Protein AF-A0A2V7VBD1-F1 (afdb_monomer_lite)

Foldseek 3Di:
DPPVVVVVVVVVVVVVVVVVVVVVVVVVCVVPVVVVVVVVVLVVQLVVQVVCVVVPPLVRAGDQDPDDPSNVVRVVSNVVSPVVVVVVVVVVVVVVVVVQLQVLLVLQVVLADPAWDDAPVDTHDDDDDAPDSDFQWGKDKDDLDNPDIDIDIDGFDDGGDVSSVLSVVLSVLCNVCVNVDPDVVVVVVVVVVVCVVPPD

Sequence (200 aa):
RPVGAGLQEIRRTAVRNLGFGLGMTGFALLGILPLSRRMTRHLASLTEGAERLAQGDLDVRVPVPHGAEFGRLAETFNRVARDLRVNQERLLKQERLHKELEISRRIQEELLPRQPLRFPFAEVGGVSIPAREVGGDFFNYFALREDEAAVLVGDVSGKGVPAALLMANLQATLRARLPLQEDLARLADQLDHDLASSAP

Structure (mmCIF, N/CA/C/O backbone):
data_AF-A0A2V7VBD1-F1
#
_entry.id   AF-A0A2V7VBD1-F1
#
loop_
_atom_site.group_PDB
_atom_site.id
_atom_site.type_symbol
_atom_site.label_atom_id
_atom_site.label_alt_id
_atom_site.label_comp_id
_atom_site.label_asym_id
_atom_site.label_entity_id
_atom_site.label_seq_id
_atom_site.pdbx_PDB_ins_code
_atom_site.Cartn_x
_atom_site.Cartn_y
_atom_site.Cartn_z
_atom_site.occupancy
_atom_site.B_iso_or_equiv
_atom_site.auth_seq_id
_atom_site.auth_comp_id
_atom_site.auth_asym_id
_atom_site.auth_atom_id
_atom_site.pdbx_PDB_model_num
ATOM 1 N N . ARG A 1 1 ? 54.917 5.078 -87.521 1.00 58.12 1 ARG A N 1
ATOM 2 C CA . ARG A 1 1 ? 54.617 5.801 -86.258 1.00 58.12 1 ARG A CA 1
ATOM 3 C C . ARG A 1 1 ? 53.096 5.844 -86.046 1.00 58.12 1 ARG A C 1
ATOM 5 O O . ARG A 1 1 ? 52.469 6.652 -86.712 1.00 58.12 1 ARG A O 1
ATOM 12 N N . PRO A 1 2 ? 52.509 4.989 -85.179 1.00 57.97 2 PRO A N 1
ATOM 13 C CA . PRO A 1 2 ? 51.186 5.279 -84.604 1.00 57.97 2 PRO A CA 1
ATOM 14 C C . PRO A 1 2 ? 51.059 4.966 -83.091 1.00 57.97 2 PRO A C 1
ATOM 16 O O . PRO A 1 2 ? 49.956 4.882 -82.571 1.00 57.97 2 PRO A O 1
ATOM 19 N N . VAL A 1 3 ? 52.164 4.796 -82.352 1.00 60.09 3 VAL A N 1
ATOM 20 C CA . VAL A 1 3 ? 52.118 4.370 -80.930 1.00 60.09 3 VAL A CA 1
ATOM 21 C C . VAL A 1 3 ? 51.630 5.486 -79.980 1.00 60.09 3 VAL A C 1
ATOM 23 O O . VAL A 1 3 ? 51.108 5.210 -78.904 1.00 60.09 3 VAL A O 1
ATOM 26 N N . GLY A 1 4 ? 51.732 6.758 -80.383 1.00 61.47 4 GLY A N 1
ATOM 27 C CA . GLY A 1 4 ? 51.341 7.903 -79.545 1.00 61.47 4 GLY A CA 1
ATOM 28 C C . GLY A 1 4 ? 49.830 8.064 -79.325 1.00 61.47 4 GLY A C 1
ATOM 29 O O . GLY A 1 4 ? 49.428 8.528 -78.261 1.00 61.47 4 GLY A O 1
ATOM 30 N N . ALA A 1 5 ? 48.995 7.649 -80.287 1.00 61.19 5 ALA A N 1
ATOM 31 C CA . ALA A 1 5 ? 47.537 7.779 -80.192 1.00 61.19 5 ALA A CA 1
ATOM 32 C C . ALA A 1 5 ? 46.929 6.779 -79.188 1.00 61.19 5 ALA A C 1
ATOM 34 O O . ALA A 1 5 ? 46.111 7.162 -78.353 1.00 61.19 5 ALA A O 1
ATOM 35 N N . GLY A 1 6 ? 47.412 5.528 -79.179 1.00 68.69 6 GLY A N 1
ATOM 36 C CA . GLY A 1 6 ? 46.941 4.497 -78.243 1.00 68.69 6 GLY A CA 1
ATOM 37 C C . GLY A 1 6 ? 47.304 4.780 -76.779 1.00 68.69 6 GLY A C 1
ATOM 38 O O . GLY A 1 6 ? 46.506 4.535 -75.877 1.00 68.69 6 GLY A O 1
ATOM 39 N N . LEU A 1 7 ? 48.475 5.376 -76.518 1.00 70.81 7 LEU A N 1
ATOM 40 C CA . LEU A 1 7 ? 48.879 5.768 -75.159 1.00 70.81 7 LEU A CA 1
ATOM 41 C C . LEU A 1 7 ? 47.995 6.889 -74.581 1.00 70.81 7 LEU A C 1
ATOM 43 O O . LEU A 1 7 ? 47.735 6.913 -73.375 1.00 70.81 7 LEU A O 1
ATOM 47 N N . GLN A 1 8 ? 47.497 7.798 -75.426 1.00 74.38 8 GLN A N 1
ATOM 48 C CA . GLN A 1 8 ? 46.563 8.844 -75.000 1.00 74.38 8 GLN A CA 1
ATOM 49 C C . GLN A 1 8 ? 45.161 8.287 -74.700 1.00 74.38 8 GLN A C 1
ATOM 51 O O . GLN A 1 8 ? 44.544 8.702 -73.715 1.00 74.38 8 GLN A O 1
ATOM 56 N N . GLU A 1 9 ? 44.678 7.309 -75.474 1.00 74.56 9 GLU A N 1
ATOM 57 C CA . GLU A 1 9 ? 43.396 6.632 -75.219 1.00 74.56 9 GLU A CA 1
ATOM 58 C C . GLU A 1 9 ? 43.402 5.801 -73.928 1.00 74.56 9 GLU A C 1
ATOM 60 O O . GLU A 1 9 ? 42.445 5.863 -73.145 1.00 74.56 9 GLU A O 1
ATOM 65 N N . ILE A 1 10 ? 44.497 5.086 -73.649 1.00 80.06 10 ILE A N 1
ATOM 66 C CA . ILE A 1 10 ? 44.661 4.316 -72.407 1.00 80.06 10 ILE A CA 1
ATOM 67 C C . ILE A 1 10 ? 44.654 5.252 -71.194 1.00 80.06 10 ILE A C 1
ATOM 69 O O . ILE A 1 10 ? 43.913 5.017 -70.238 1.00 80.06 10 ILE A O 1
ATOM 73 N N . ARG A 1 11 ? 45.405 6.363 -71.242 1.00 77.12 11 ARG A N 1
ATOM 74 C CA . ARG A 1 11 ? 45.430 7.356 -70.155 1.00 77.12 11 ARG A CA 1
ATOM 75 C C . ARG A 1 11 ? 44.048 7.973 -69.914 1.00 77.12 11 ARG A C 1
ATOM 77 O O . ARG A 1 11 ? 43.649 8.129 -68.762 1.00 77.12 11 ARG A O 1
ATOM 84 N N . ARG A 1 12 ? 43.296 8.299 -70.971 1.00 80.31 12 ARG A N 1
ATOM 85 C CA . ARG A 1 12 ? 41.943 8.876 -70.856 1.00 80.31 12 ARG A CA 1
ATOM 86 C C . ARG A 1 12 ? 40.950 7.891 -70.233 1.00 80.31 12 ARG A C 1
ATOM 88 O O . ARG A 1 12 ? 40.147 8.285 -69.389 1.00 80.31 12 ARG A O 1
ATOM 95 N N . THR A 1 13 ? 41.038 6.615 -70.602 1.00 82.75 13 THR A N 1
ATOM 96 C CA . THR A 1 13 ? 40.186 5.549 -70.054 1.00 82.75 13 THR A CA 1
ATOM 97 C C . THR A 1 13 ? 40.540 5.237 -68.598 1.00 82.75 13 THR A C 1
ATOM 99 O O . THR A 1 13 ? 39.644 5.103 -67.767 1.00 82.75 13 THR A O 1
ATOM 102 N N . ALA A 1 14 ? 41.832 5.216 -68.258 1.00 82.38 14 ALA A N 1
ATOM 103 C CA . ALA A 1 14 ? 42.309 5.006 -66.892 1.00 82.38 14 ALA A CA 1
ATOM 104 C C . ALA A 1 14 ? 41.867 6.130 -65.942 1.00 82.38 14 ALA A C 1
ATOM 106 O O . ALA A 1 14 ? 41.318 5.854 -64.878 1.00 82.38 14 ALA A O 1
ATOM 107 N N . VAL A 1 15 ? 42.031 7.397 -66.344 1.00 88.00 15 VAL A N 1
ATOM 108 C CA . VAL A 1 15 ? 41.587 8.553 -65.545 1.00 88.00 15 VAL A CA 1
ATOM 109 C C . VAL A 1 15 ? 40.071 8.534 -65.344 1.00 88.00 15 VAL A C 1
ATOM 111 O O . VAL A 1 15 ? 39.596 8.784 -64.239 1.00 88.00 15 VAL A O 1
ATOM 114 N N . ARG A 1 16 ? 39.304 8.179 -66.384 1.00 85.25 16 ARG A N 1
ATOM 115 C CA . ARG A 1 16 ? 37.845 8.053 -66.290 1.00 85.25 16 ARG A CA 1
ATOM 116 C C . ARG A 1 16 ? 37.429 6.962 -65.298 1.00 85.25 16 ARG A C 1
ATOM 118 O O . ARG A 1 16 ? 36.589 7.216 -64.442 1.00 85.25 16 ARG A O 1
ATOM 125 N N . ASN A 1 17 ? 38.031 5.777 -65.378 1.00 86.50 17 ASN A N 1
ATOM 126 C CA . ASN A 1 17 ? 37.707 4.658 -64.488 1.00 86.50 17 ASN A CA 1
ATOM 127 C C . ASN A 1 17 ? 38.115 4.939 -63.029 1.00 86.50 17 ASN A C 1
ATOM 129 O O . ASN A 1 17 ? 37.359 4.620 -62.115 1.00 86.50 17 ASN A O 1
ATOM 133 N N . LEU A 1 18 ? 39.261 5.593 -62.804 1.00 91.56 18 LEU A N 1
ATOM 134 C CA . LEU A 1 18 ? 39.682 6.049 -61.473 1.00 91.56 18 LEU A CA 1
ATOM 135 C C . LEU A 1 18 ? 38.722 7.096 -60.894 1.00 91.56 18 LEU A C 1
ATOM 137 O O . LEU A 1 18 ? 38.372 7.018 -59.719 1.00 91.56 18 LEU A O 1
ATOM 141 N N . GLY A 1 19 ? 38.255 8.036 -61.721 1.00 91.25 19 GLY A N 1
ATOM 142 C CA . GLY A 1 19 ? 37.247 9.020 -61.326 1.00 91.25 19 GLY A CA 1
ATOM 143 C C . GLY A 1 19 ? 35.932 8.369 -60.889 1.00 91.25 19 GLY A C 1
ATOM 144 O O . GLY A 1 19 ? 35.390 8.727 -59.846 1.00 91.25 19 GLY A O 1
ATOM 145 N N . PHE A 1 20 ? 35.457 7.361 -61.627 1.00 92.62 20 PHE A N 1
ATOM 146 C CA . PHE A 1 20 ? 34.280 6.581 -61.229 1.00 92.62 20 PHE A CA 1
ATOM 147 C C . PHE A 1 20 ? 34.495 5.816 -59.918 1.00 92.62 20 PHE A C 1
ATOM 14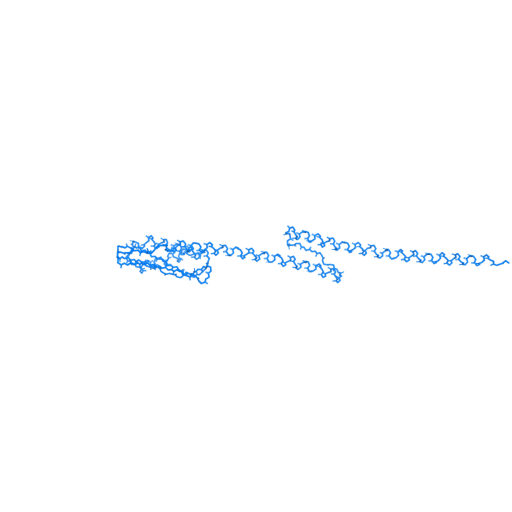9 O O . PHE A 1 20 ? 33.613 5.827 -59.060 1.00 92.62 20 PHE A O 1
ATOM 156 N N . GLY A 1 21 ? 35.665 5.198 -59.732 1.00 90.12 21 GLY A N 1
ATOM 157 C CA . GLY A 1 21 ? 36.001 4.481 -58.499 1.00 90.12 21 GLY A CA 1
ATOM 158 C C . GLY A 1 21 ? 36.013 5.392 -57.268 1.00 90.12 21 GLY A C 1
ATOM 159 O O . GLY A 1 21 ? 35.378 5.074 -56.265 1.00 90.12 21 GLY A O 1
ATOM 160 N N . LEU A 1 22 ? 36.671 6.552 -57.365 1.00 94.19 22 LEU A N 1
ATOM 161 C CA . LEU A 1 22 ? 36.696 7.563 -56.300 1.00 94.19 22 LEU A CA 1
ATOM 162 C C . LEU A 1 22 ? 35.309 8.166 -56.034 1.00 94.19 22 LEU A C 1
ATOM 164 O O . LEU A 1 22 ? 34.953 8.433 -54.888 1.00 94.19 22 LEU A O 1
ATOM 168 N N . GLY A 1 23 ? 34.505 8.349 -57.083 1.00 93.69 23 GLY A N 1
ATOM 169 C CA . GLY A 1 23 ? 33.119 8.791 -56.953 1.00 93.69 23 GLY A CA 1
ATOM 170 C C . GLY A 1 23 ? 32.257 7.785 -56.187 1.00 93.69 23 GLY A C 1
ATOM 171 O O . GLY A 1 23 ? 31.539 8.170 -55.265 1.00 93.69 23 GLY A O 1
ATOM 172 N N . MET A 1 24 ? 32.363 6.491 -56.510 1.00 94.06 24 MET A N 1
ATOM 173 C CA . MET A 1 24 ? 31.631 5.432 -55.806 1.00 94.06 24 MET A CA 1
ATOM 174 C C . MET A 1 24 ? 32.027 5.320 -54.335 1.00 94.06 24 MET A C 1
ATOM 176 O O . MET A 1 24 ? 31.150 5.191 -53.480 1.00 94.06 24 MET A O 1
ATOM 180 N N . THR A 1 25 ? 33.322 5.379 -54.016 1.00 92.12 25 THR A N 1
ATOM 181 C CA . THR A 1 25 ? 33.780 5.308 -52.621 1.00 92.12 25 THR A CA 1
ATOM 182 C C . THR A 1 25 ? 33.353 6.536 -51.824 1.00 92.12 25 THR A C 1
ATOM 184 O O . THR A 1 25 ? 32.876 6.391 -50.698 1.00 92.12 25 THR A O 1
ATOM 187 N N . GLY A 1 26 ? 33.432 7.731 -52.418 1.00 93.44 26 GLY A N 1
ATOM 188 C CA . GLY A 1 26 ? 32.907 8.957 -51.817 1.00 93.44 26 GLY A CA 1
ATOM 189 C C . GLY A 1 26 ? 31.403 8.877 -51.542 1.00 93.44 26 GLY A C 1
ATOM 190 O O . GLY A 1 26 ? 30.958 9.211 -50.445 1.00 93.44 26 GLY A O 1
ATOM 191 N N . PHE A 1 27 ? 30.623 8.362 -52.496 1.00 93.81 27 PHE A N 1
ATOM 192 C CA . PHE A 1 27 ? 29.179 8.169 -52.342 1.00 93.81 27 PHE A CA 1
ATOM 193 C C . PHE A 1 27 ? 28.832 7.145 -51.250 1.00 93.81 27 PHE A C 1
ATOM 195 O O . PHE A 1 27 ? 27.965 7.400 -50.413 1.00 93.81 27 PHE A O 1
ATOM 202 N N . ALA A 1 28 ? 29.542 6.015 -51.198 1.00 91.31 28 ALA A N 1
ATOM 203 C CA . ALA A 1 28 ? 29.357 5.015 -50.150 1.00 91.31 28 ALA A CA 1
ATOM 204 C C . ALA A 1 28 ? 29.663 5.588 -48.754 1.00 91.31 28 ALA A C 1
ATOM 206 O O . ALA A 1 28 ? 28.878 5.403 -47.824 1.00 91.31 28 ALA A O 1
ATOM 207 N N . LEU A 1 29 ? 30.758 6.344 -48.607 1.00 92.94 29 LEU A N 1
ATOM 208 C CA . LEU A 1 29 ? 31.114 7.009 -47.348 1.00 92.94 29 LEU A CA 1
ATOM 209 C C . LEU A 1 29 ? 30.074 8.053 -46.928 1.00 92.94 29 LEU A C 1
ATOM 211 O O . LEU A 1 29 ? 29.718 8.120 -45.748 1.00 92.94 29 LEU A O 1
ATOM 215 N N . LEU A 1 30 ? 29.545 8.820 -47.885 1.00 93.38 30 LEU A N 1
ATOM 216 C CA . LEU A 1 30 ? 28.474 9.788 -47.644 1.00 93.38 30 LEU A CA 1
ATOM 217 C C . LEU A 1 30 ? 27.189 9.132 -47.124 1.00 93.38 30 LEU A C 1
ATOM 219 O O . LEU A 1 30 ? 26.480 9.764 -46.350 1.00 93.38 30 LEU A O 1
ATOM 223 N N . GLY A 1 31 ? 26.903 7.880 -47.492 1.00 89.25 31 GLY A N 1
ATOM 224 C CA . GLY A 1 31 ? 25.774 7.118 -46.947 1.00 89.25 31 GLY A CA 1
ATOM 225 C C . GLY A 1 31 ? 26.066 6.450 -45.597 1.00 89.25 31 GLY A C 1
ATOM 226 O O . GLY A 1 31 ? 25.254 6.525 -44.673 1.00 89.25 31 GLY A O 1
ATOM 227 N N . ILE A 1 32 ? 27.233 5.814 -45.452 1.00 90.69 32 ILE A N 1
ATOM 228 C CA . ILE A 1 32 ? 27.578 4.995 -44.275 1.00 90.69 32 ILE A CA 1
ATOM 229 C C . ILE A 1 32 ? 27.810 5.852 -43.026 1.00 90.69 32 ILE A C 1
ATOM 231 O O . ILE A 1 32 ? 27.327 5.513 -41.944 1.00 90.69 32 ILE A O 1
ATOM 235 N N . LEU A 1 33 ? 28.532 6.969 -43.148 1.00 91.81 33 LEU A N 1
ATOM 236 C CA . LEU A 1 33 ? 28.864 7.829 -42.008 1.00 91.81 33 LEU A CA 1
ATOM 237 C C . LEU A 1 33 ? 27.628 8.394 -41.275 1.00 91.81 33 LEU A C 1
ATOM 239 O O . LEU A 1 33 ? 27.581 8.288 -40.044 1.00 91.81 33 LEU A O 1
ATOM 243 N N . PRO A 1 34 ? 26.613 8.973 -41.951 1.00 89.62 34 PRO A N 1
ATOM 244 C CA . PRO A 1 34 ? 25.412 9.447 -41.268 1.00 89.62 34 PRO A CA 1
ATOM 245 C C . PRO A 1 34 ? 24.555 8.302 -40.723 1.00 89.62 34 PRO A C 1
ATOM 247 O O . PRO A 1 34 ? 23.994 8.449 -39.636 1.00 89.62 34 PRO A O 1
ATOM 250 N N . LEU A 1 35 ? 24.483 7.160 -41.419 1.00 85.94 35 LEU A N 1
ATOM 251 C CA . LEU A 1 35 ? 23.756 5.984 -40.937 1.00 85.94 35 LEU A CA 1
ATOM 252 C C . LEU A 1 35 ? 24.363 5.454 -39.631 1.00 85.94 35 LEU A C 1
ATOM 254 O O . LEU A 1 35 ? 23.641 5.266 -38.653 1.00 85.94 35 LEU A O 1
ATOM 258 N N . SER A 1 36 ? 25.689 5.310 -39.587 1.00 88.69 36 SER A N 1
ATOM 259 C CA . SER A 1 36 ? 26.432 4.891 -38.395 1.00 88.69 36 SER A CA 1
ATOM 260 C C . SER A 1 36 ? 26.181 5.838 -37.219 1.00 88.69 36 SER A C 1
ATOM 262 O O . SER A 1 36 ? 25.723 5.412 -36.159 1.00 88.69 36 SER A O 1
ATOM 264 N N . ARG A 1 37 ? 26.334 7.153 -37.433 1.00 88.75 37 ARG A N 1
ATOM 265 C CA . ARG A 1 37 ? 26.059 8.161 -36.394 1.00 88.75 37 ARG A CA 1
ATOM 266 C C . ARG A 1 37 ? 24.612 8.122 -35.900 1.00 88.75 37 ARG A C 1
ATOM 268 O O . ARG A 1 37 ? 24.370 8.334 -34.713 1.00 88.75 37 ARG A O 1
ATOM 275 N N . ARG A 1 38 ? 23.646 7.863 -36.786 1.00 85.44 38 ARG A N 1
ATOM 276 C CA . ARG A 1 38 ? 22.231 7.731 -36.417 1.00 85.44 38 ARG A CA 1
ATOM 277 C C . ARG A 1 38 ? 21.998 6.504 -35.535 1.00 85.44 38 ARG A C 1
ATOM 279 O O . ARG A 1 38 ? 21.329 6.623 -34.514 1.00 85.44 38 ARG A O 1
ATOM 286 N N . MET A 1 39 ? 22.588 5.362 -35.882 1.00 85.81 39 MET A N 1
ATOM 287 C CA . MET A 1 39 ? 22.492 4.138 -35.080 1.00 85.81 39 MET A CA 1
ATOM 288 C C . MET A 1 39 ? 23.123 4.310 -33.695 1.00 85.81 39 MET A C 1
ATOM 290 O O . MET A 1 39 ? 22.488 3.980 -32.695 1.00 85.81 39 MET A O 1
ATOM 294 N N . THR A 1 40 ? 24.322 4.897 -33.617 1.00 90.62 40 THR A N 1
ATOM 295 C CA . THR A 1 40 ? 24.993 5.155 -32.335 1.00 90.62 40 THR A CA 1
ATOM 296 C C . THR A 1 40 ? 24.157 6.053 -31.428 1.00 90.62 40 THR A C 1
ATOM 298 O O . THR A 1 40 ? 24.071 5.790 -30.234 1.00 90.62 40 THR A O 1
ATOM 301 N N . ARG A 1 41 ? 23.485 7.076 -31.975 1.00 89.12 41 ARG A N 1
ATOM 302 C CA . ARG A 1 41 ? 22.597 7.948 -31.188 1.00 89.12 41 ARG A CA 1
ATOM 303 C C . ARG A 1 41 ? 21.394 7.202 -30.613 1.00 89.12 41 ARG A C 1
ATOM 305 O O . ARG A 1 41 ? 21.069 7.408 -29.450 1.00 89.12 41 ARG A O 1
ATOM 312 N N . HIS A 1 42 ? 20.749 6.337 -31.398 1.00 89.06 42 HIS A N 1
ATOM 313 C CA . HIS A 1 42 ? 19.614 5.546 -30.910 1.00 89.06 42 HIS A CA 1
ATOM 314 C C . HIS A 1 42 ? 20.031 4.575 -29.799 1.00 89.06 42 HIS A C 1
ATOM 316 O O . HIS A 1 42 ? 19.344 4.487 -28.782 1.00 89.06 42 HIS A O 1
ATOM 322 N N . LEU A 1 43 ? 21.184 3.916 -29.947 1.00 90.25 43 LEU A N 1
ATOM 323 C CA . LEU A 1 43 ? 21.747 3.070 -28.893 1.00 90.25 43 LEU A CA 1
ATOM 324 C C . LEU A 1 43 ? 22.104 3.874 -27.643 1.00 90.25 43 LEU A C 1
ATOM 326 O O . LEU A 1 43 ? 21.689 3.490 -26.559 1.00 90.25 43 LEU A O 1
ATOM 330 N N . ALA A 1 44 ? 22.786 5.012 -27.789 1.00 92.44 44 ALA A N 1
ATOM 331 C CA . ALA A 1 44 ? 23.143 5.866 -26.659 1.00 92.44 44 ALA A CA 1
ATOM 332 C C . ALA A 1 44 ? 21.906 6.304 -25.858 1.00 92.44 44 ALA 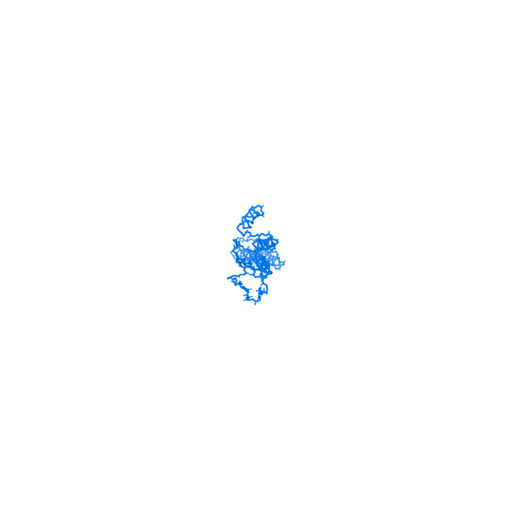A C 1
ATOM 334 O O . ALA A 1 44 ? 21.908 6.192 -24.638 1.00 92.44 44 ALA A O 1
ATOM 335 N N . SER A 1 45 ? 20.820 6.700 -26.534 1.00 93.00 45 SER A N 1
ATOM 336 C CA . SER A 1 45 ? 19.572 7.074 -25.852 1.00 93.00 45 SER A CA 1
ATOM 337 C C . SER A 1 45 ? 18.904 5.911 -25.109 1.00 93.00 45 SER A C 1
ATOM 339 O O . SER A 1 45 ? 18.273 6.125 -24.078 1.00 93.00 45 SER A O 1
ATOM 341 N N . LEU A 1 46 ? 19.042 4.678 -25.612 1.00 93.62 46 LEU A N 1
ATOM 342 C CA . LEU A 1 46 ? 18.532 3.482 -24.938 1.00 93.62 46 LEU A CA 1
ATOM 343 C C . LEU A 1 46 ? 19.385 3.108 -23.730 1.00 93.62 46 LEU A C 1
ATOM 345 O O . LEU A 1 46 ? 18.828 2.785 -22.686 1.00 93.62 46 LEU A O 1
ATOM 349 N N . THR A 1 47 ? 20.710 3.171 -23.864 1.00 95.19 47 THR A N 1
ATOM 350 C CA . THR A 1 47 ? 21.641 2.929 -22.760 1.00 95.19 47 THR A CA 1
ATOM 351 C C . THR A 1 47 ? 21.415 3.934 -21.638 1.00 95.19 47 THR A C 1
ATOM 353 O O . THR A 1 47 ? 21.208 3.527 -20.502 1.00 95.19 47 THR A O 1
ATOM 356 N N . GLU A 1 48 ? 21.341 5.226 -21.960 1.00 96.00 48 GLU A N 1
ATOM 357 C CA . GLU A 1 48 ? 21.058 6.282 -20.983 1.00 96.00 48 GLU A CA 1
ATOM 358 C C . GLU A 1 48 ? 19.687 6.081 -20.319 1.00 96.00 48 GLU A C 1
ATOM 360 O O . GLU A 1 48 ? 19.551 6.189 -19.101 1.00 96.00 48 GLU A O 1
ATOM 365 N N . GLY A 1 49 ? 18.663 5.729 -21.106 1.00 96.12 49 GLY A N 1
ATOM 366 C CA . GLY A 1 49 ? 17.343 5.398 -20.575 1.00 96.12 49 GLY A CA 1
ATOM 367 C C . GLY A 1 49 ? 17.386 4.226 -19.592 1.00 96.12 49 GLY A C 1
ATOM 368 O O . GLY A 1 49 ? 16.794 4.302 -18.517 1.00 96.12 49 GLY A O 1
ATOM 369 N N . ALA A 1 50 ? 18.107 3.158 -19.934 1.00 96.00 50 ALA A N 1
ATOM 370 C CA . ALA A 1 50 ? 18.255 1.978 -19.090 1.00 96.00 50 ALA A CA 1
ATOM 371 C C . ALA A 1 50 ? 19.051 2.259 -17.809 1.00 96.00 50 ALA A C 1
ATOM 373 O O . ALA A 1 50 ? 18.662 1.783 -16.745 1.00 96.00 50 ALA A O 1
ATOM 374 N N . GLU A 1 51 ? 20.115 3.058 -17.885 1.00 97.31 51 GLU A N 1
ATOM 375 C CA . GLU A 1 51 ? 20.889 3.490 -16.716 1.00 97.31 51 GLU A CA 1
ATOM 376 C C . GLU A 1 51 ? 20.030 4.313 -15.752 1.00 97.31 51 GLU A C 1
ATOM 378 O O . GLU A 1 51 ? 20.020 4.046 -14.551 1.00 97.31 51 GLU A O 1
ATOM 383 N N . ARG A 1 52 ? 19.240 5.258 -16.271 1.00 97.06 52 ARG A N 1
ATOM 384 C CA . ARG A 1 52 ? 18.297 6.045 -15.462 1.00 97.06 52 ARG A CA 1
ATOM 385 C C . ARG A 1 52 ? 17.216 5.177 -14.825 1.00 97.06 52 ARG A C 1
ATOM 387 O O . ARG A 1 52 ? 16.933 5.329 -13.638 1.00 97.06 52 ARG A O 1
ATOM 394 N N . LEU A 1 53 ? 16.663 4.225 -15.580 1.00 96.88 53 LEU A N 1
ATOM 395 C CA . LEU A 1 53 ? 15.695 3.261 -15.055 1.00 96.88 53 LEU A CA 1
ATOM 396 C C . LEU A 1 53 ? 16.301 2.429 -13.914 1.00 96.88 53 LEU A C 1
ATOM 398 O O . LEU A 1 53 ? 15.660 2.242 -12.883 1.00 96.88 53 LEU A O 1
ATOM 402 N N . ALA A 1 54 ? 17.548 1.973 -14.069 1.00 95.00 54 ALA A N 1
ATOM 403 C CA . ALA A 1 54 ? 18.273 1.223 -13.043 1.00 95.00 54 ALA A CA 1
ATOM 404 C C . ALA A 1 54 ? 18.578 2.059 -11.786 1.00 95.00 54 ALA A C 1
ATOM 406 O O . ALA A 1 54 ? 18.664 1.508 -10.691 1.00 95.00 54 ALA A O 1
ATOM 407 N N . GLN A 1 55 ? 18.695 3.382 -11.924 1.00 96.56 55 GLN A N 1
ATOM 408 C CA . GLN A 1 55 ? 18.834 4.323 -10.806 1.00 96.56 55 GLN A CA 1
ATOM 409 C C . GLN A 1 55 ? 17.494 4.667 -10.127 1.00 96.56 55 GLN A C 1
ATOM 411 O O . GLN A 1 55 ? 17.481 5.416 -9.152 1.00 96.56 55 GLN A O 1
ATOM 416 N N . GLY A 1 56 ? 16.376 4.108 -10.602 1.00 94.31 56 GLY A N 1
ATOM 417 C CA . GLY A 1 56 ? 15.049 4.265 -10.000 1.00 94.31 56 GLY A CA 1
ATOM 418 C C . GLY A 1 56 ? 14.148 5.305 -10.670 1.00 94.31 56 GLY A C 1
ATOM 419 O O . GLY A 1 56 ? 13.027 5.508 -10.208 1.00 94.31 56 GLY A O 1
ATOM 420 N N . ASP A 1 57 ? 14.578 5.939 -11.763 1.00 96.75 57 ASP A N 1
ATOM 421 C CA . ASP A 1 57 ? 13.718 6.823 -12.559 1.00 96.75 57 ASP A CA 1
ATOM 422 C C . ASP A 1 57 ? 12.779 5.988 -13.444 1.00 96.75 57 ASP A C 1
ATOM 424 O O . ASP A 1 57 ? 13.097 5.649 -14.584 1.00 96.75 57 ASP A O 1
ATOM 428 N N . LEU A 1 58 ? 11.607 5.625 -12.916 1.00 95.00 58 LEU A N 1
ATOM 429 C CA . LEU A 1 58 ? 10.618 4.817 -13.644 1.00 95.00 58 LEU A CA 1
ATOM 430 C C . LEU A 1 58 ? 9.784 5.629 -14.654 1.00 95.00 58 LEU A C 1
ATOM 432 O O . LEU A 1 58 ? 9.040 5.064 -15.470 1.00 95.00 58 LEU A O 1
ATOM 436 N N . ASP A 1 59 ? 9.911 6.955 -14.641 1.00 96.00 59 ASP A N 1
ATOM 437 C CA . ASP A 1 59 ? 9.249 7.849 -15.591 1.00 96.00 59 ASP A CA 1
ATOM 438 C C . ASP A 1 59 ? 10.095 8.128 -16.832 1.00 96.00 59 ASP A C 1
ATOM 440 O O . ASP A 1 59 ? 9.582 8.683 -17.808 1.00 96.00 59 ASP A O 1
ATOM 444 N N . VAL A 1 60 ? 11.342 7.650 -16.859 1.00 96.56 60 VAL A N 1
ATOM 445 C CA . VAL A 1 60 ? 12.214 7.742 -18.028 1.00 96.56 60 VAL A CA 1
ATOM 446 C C . VAL A 1 60 ? 11.550 7.160 -19.275 1.00 96.56 60 VAL A C 1
ATOM 448 O O . VAL A 1 60 ? 10.998 6.055 -19.278 1.00 96.56 60 VAL A O 1
ATOM 451 N N . ARG A 1 61 ? 11.611 7.911 -20.374 1.00 95.56 61 ARG A N 1
ATOM 452 C CA . ARG A 1 61 ? 11.163 7.462 -21.692 1.00 95.56 61 ARG A CA 1
ATOM 453 C C . ARG A 1 61 ? 12.225 7.771 -22.723 1.00 95.56 61 ARG A C 1
ATOM 455 O O . ARG A 1 61 ? 12.826 8.842 -22.710 1.00 95.56 61 ARG A O 1
ATOM 462 N N . VAL A 1 62 ? 12.406 6.838 -23.644 1.00 95.50 62 VAL A N 1
ATOM 463 C CA . VAL A 1 62 ? 13.317 6.994 -24.777 1.00 95.50 62 VAL A CA 1
ATOM 464 C C . VAL A 1 62 ? 12.521 7.361 -26.031 1.00 95.50 62 VAL A C 1
ATOM 466 O O . VAL A 1 62 ? 11.396 6.874 -26.211 1.00 95.50 62 VAL A O 1
ATOM 469 N N . PRO A 1 63 ? 13.063 8.230 -26.901 1.00 92.12 63 PRO A N 1
ATOM 470 C CA . PRO A 1 63 ? 12.398 8.618 -28.138 1.00 92.12 63 PRO A CA 1
ATOM 471 C C . PRO A 1 63 ? 12.231 7.406 -29.059 1.00 92.12 63 PRO A C 1
ATOM 473 O O . PRO A 1 63 ? 13.161 6.620 -29.221 1.00 92.12 63 PRO A O 1
ATOM 476 N N . VAL A 1 64 ? 11.059 7.274 -29.687 1.00 90.75 64 VAL A N 1
ATOM 477 C CA . VAL A 1 64 ? 10.738 6.166 -30.602 1.00 90.75 64 VAL A CA 1
ATOM 478 C C . VAL A 1 64 ? 11.133 6.560 -32.031 1.00 90.75 64 VAL A C 1
ATOM 480 O O . VAL A 1 64 ? 10.493 7.435 -32.621 1.00 90.75 64 VAL A O 1
ATOM 483 N N . PRO A 1 65 ? 12.197 5.976 -32.613 1.00 84.56 65 PRO A N 1
ATOM 484 C CA . PRO A 1 65 ? 12.649 6.351 -33.946 1.00 84.56 65 PRO A CA 1
ATOM 485 C C . PRO A 1 65 ? 11.733 5.797 -35.037 1.00 84.56 65 PRO A C 1
ATOM 487 O O . PRO A 1 65 ? 11.192 4.702 -34.916 1.00 84.56 65 PRO A O 1
ATOM 490 N N . HIS A 1 66 ? 11.666 6.502 -36.167 1.00 76.06 66 HIS A N 1
ATOM 491 C CA . HIS A 1 66 ? 11.055 5.978 -37.388 1.00 76.06 66 HIS A CA 1
ATOM 492 C C . HIS A 1 66 ? 11.995 4.928 -38.010 1.00 76.06 66 HIS A C 1
ATOM 494 O O . HIS A 1 66 ? 12.970 5.277 -38.681 1.00 76.06 66 HIS A O 1
ATOM 500 N N . GLY A 1 67 ? 11.735 3.653 -37.708 1.00 73.44 67 GLY A N 1
ATOM 501 C CA . GLY A 1 67 ? 12.467 2.471 -38.176 1.00 73.44 67 GLY A CA 1
ATOM 502 C C . GLY A 1 67 ? 12.001 1.214 -37.432 1.00 73.44 67 GLY A C 1
ATOM 503 O O . GLY A 1 67 ? 11.785 1.265 -36.223 1.00 73.44 67 GLY A O 1
ATOM 504 N N . ALA A 1 68 ? 11.818 0.097 -38.141 1.00 74.12 68 ALA A N 1
ATOM 505 C CA . ALA A 1 68 ? 11.078 -1.055 -37.623 1.00 74.12 68 ALA A CA 1
ATOM 506 C C . ALA A 1 68 ? 11.738 -1.710 -36.394 1.00 74.12 68 ALA A C 1
ATOM 508 O O . ALA A 1 68 ? 11.056 -1.957 -35.402 1.00 74.12 68 ALA A O 1
ATOM 509 N N . GLU A 1 69 ? 13.048 -1.980 -36.413 1.00 87.31 69 GLU A N 1
ATOM 510 C CA . GLU A 1 69 ? 13.719 -2.643 -35.286 1.00 87.31 69 GLU A CA 1
ATOM 511 C C . GLU A 1 69 ? 13.897 -1.720 -34.073 1.00 87.31 69 GLU A C 1
ATOM 513 O O . GLU A 1 69 ? 13.546 -2.096 -32.953 1.00 87.31 69 GLU A O 1
ATOM 518 N N . PHE A 1 70 ? 14.412 -0.504 -34.282 1.00 88.62 70 PHE A N 1
ATOM 519 C CA . PHE A 1 70 ? 14.702 0.429 -33.185 1.00 88.62 70 PHE A CA 1
ATOM 520 C C . PHE A 1 70 ? 13.441 1.014 -32.552 1.00 88.62 70 PHE A C 1
ATOM 522 O O . PHE A 1 70 ? 13.404 1.182 -31.334 1.00 88.62 70 PHE A O 1
ATOM 529 N N . GLY A 1 71 ? 12.405 1.284 -33.351 1.00 90.94 71 GLY A N 1
ATOM 530 C CA . GLY A 1 71 ? 11.104 1.712 -32.842 1.00 90.94 71 GLY A CA 1
ATOM 531 C C . GLY A 1 71 ? 10.520 0.673 -31.887 1.00 90.94 71 GLY A C 1
ATOM 532 O O . GLY A 1 71 ? 10.191 1.004 -30.750 1.00 90.94 71 GLY A O 1
ATOM 533 N N . ARG A 1 72 ? 10.519 -0.609 -32.283 1.00 93.19 72 ARG A N 1
ATOM 534 C CA . ARG A 1 72 ? 10.049 -1.710 -31.424 1.00 93.19 72 ARG A CA 1
ATOM 535 C C . ARG A 1 72 ? 10.844 -1.838 -30.128 1.00 93.19 72 ARG A C 1
ATOM 537 O O . ARG A 1 72 ? 10.253 -2.112 -29.082 1.00 93.19 72 ARG A O 1
ATOM 544 N N . LEU A 1 73 ? 12.166 -1.659 -30.173 1.00 93.00 73 LEU A N 1
ATOM 545 C CA . LEU A 1 73 ? 13.000 -1.723 -28.971 1.00 93.00 73 LEU A CA 1
ATOM 546 C C . LEU A 1 73 ? 12.703 -0.555 -28.021 1.00 93.00 73 LEU A C 1
ATOM 548 O O . LEU A 1 73 ? 12.508 -0.782 -26.830 1.00 93.00 73 LEU A O 1
ATOM 552 N N . ALA A 1 74 ? 12.585 0.666 -28.550 1.00 94.50 74 ALA A N 1
ATOM 553 C CA . ALA A 1 74 ? 12.209 1.854 -27.785 1.00 94.50 74 ALA A CA 1
ATOM 554 C C . ALA A 1 74 ? 10.809 1.730 -27.160 1.00 94.50 74 ALA A C 1
ATOM 556 O O . ALA A 1 74 ? 10.617 2.026 -25.982 1.00 94.50 74 ALA A O 1
ATOM 557 N N . GLU A 1 75 ? 9.829 1.234 -27.915 1.00 95.38 75 GLU A N 1
ATOM 558 C CA . GLU A 1 75 ? 8.483 0.957 -27.405 1.00 95.38 75 GLU A CA 1
ATOM 559 C C . GLU A 1 75 ? 8.488 -0.115 -26.316 1.00 95.38 75 GLU A C 1
ATOM 561 O O . GLU A 1 75 ? 7.803 0.028 -25.303 1.00 95.38 75 GLU A O 1
ATOM 566 N N . THR A 1 76 ? 9.273 -1.179 -26.502 1.00 95.50 76 THR A N 1
ATOM 567 C CA . THR A 1 76 ? 9.407 -2.252 -25.511 1.00 95.50 76 THR A CA 1
ATOM 568 C C . THR A 1 76 ? 10.051 -1.738 -24.234 1.00 95.50 76 THR A C 1
ATOM 570 O O . THR A 1 76 ? 9.525 -2.001 -23.156 1.00 95.50 76 THR A O 1
ATOM 573 N N . PHE A 1 77 ? 11.112 -0.940 -24.347 1.00 96.38 77 PHE A N 1
ATOM 574 C CA . PHE A 1 77 ? 11.729 -0.268 -23.211 1.00 96.38 77 PHE A CA 1
ATOM 575 C C . PHE A 1 77 ? 10.714 0.612 -22.461 1.00 96.38 77 PHE A C 1
ATOM 577 O O . PHE A 1 77 ? 10.515 0.448 -21.259 1.00 96.38 77 PHE A O 1
ATOM 584 N N . ASN A 1 78 ? 9.997 1.485 -23.177 1.00 96.56 78 ASN A N 1
ATOM 585 C CA . ASN A 1 78 ? 9.001 2.384 -22.587 1.00 96.56 78 ASN A CA 1
ATOM 586 C C . ASN A 1 78 ? 7.828 1.631 -21.934 1.00 96.56 78 ASN A C 1
ATOM 588 O O . ASN A 1 78 ? 7.239 2.119 -20.967 1.00 96.56 78 ASN A O 1
ATOM 592 N N . ARG A 1 79 ? 7.453 0.459 -22.462 1.00 97.12 79 ARG A N 1
ATOM 593 C CA . ARG A 1 79 ? 6.454 -0.429 -21.851 1.00 97.12 79 ARG A CA 1
ATOM 594 C C . ARG A 1 79 ? 6.976 -1.028 -20.549 1.00 97.12 79 ARG A C 1
ATOM 596 O O . ARG A 1 79 ? 6.309 -0.876 -19.537 1.00 97.12 79 ARG A O 1
ATOM 603 N N . VAL A 1 80 ? 8.180 -1.601 -20.549 1.00 96.81 80 VAL A N 1
ATOM 604 C CA . VAL A 1 80 ? 8.790 -2.170 -19.336 1.00 96.81 80 VAL A CA 1
ATOM 605 C C . VAL A 1 80 ? 8.937 -1.114 -18.238 1.00 96.81 80 VAL A C 1
ATOM 607 O O . VAL A 1 80 ? 8.538 -1.367 -17.106 1.00 96.81 80 VAL A O 1
ATOM 610 N N . ALA A 1 81 ? 9.426 0.088 -18.561 1.00 96.94 81 ALA A N 1
ATOM 611 C CA . ALA A 1 81 ? 9.552 1.177 -17.589 1.00 96.94 81 ALA A CA 1
ATOM 612 C C . ALA A 1 81 ? 8.197 1.557 -16.957 1.00 96.94 81 ALA A C 1
ATOM 614 O O . ALA A 1 81 ? 8.082 1.715 -15.742 1.00 96.94 81 ALA A O 1
ATOM 615 N N . ARG A 1 82 ? 7.137 1.639 -17.773 1.00 97.38 82 ARG A N 1
ATOM 616 C CA . ARG A 1 82 ? 5.768 1.905 -17.304 1.00 97.38 82 ARG A CA 1
ATOM 617 C C . ARG A 1 82 ? 5.231 0.785 -16.416 1.00 97.38 82 ARG A C 1
ATOM 619 O O . ARG A 1 82 ? 4.645 1.076 -15.378 1.00 97.38 82 ARG A O 1
ATOM 626 N N . ASP A 1 83 ? 5.414 -0.465 -16.826 1.00 97.12 83 ASP A N 1
ATOM 627 C CA . ASP A 1 83 ? 4.915 -1.627 -16.091 1.00 97.12 83 ASP A CA 1
ATOM 628 C C . ASP A 1 83 ? 5.615 -1.749 -14.734 1.00 97.12 83 ASP A C 1
ATOM 630 O O . ASP A 1 83 ? 4.962 -2.012 -13.725 1.00 97.12 83 ASP A O 1
ATOM 634 N N . LEU A 1 84 ? 6.923 -1.467 -14.679 1.00 96.50 84 LEU A N 1
ATOM 635 C CA . LEU A 1 84 ? 7.668 -1.369 -13.424 1.00 96.50 84 LEU A CA 1
ATOM 636 C C . LEU A 1 84 ? 7.096 -0.280 -12.510 1.00 96.50 84 LEU A C 1
ATOM 638 O O . LEU A 1 84 ? 6.862 -0.562 -11.336 1.00 96.50 84 LEU A O 1
ATOM 642 N N . ARG A 1 85 ? 6.801 0.920 -13.036 1.00 96.06 85 ARG A N 1
ATOM 643 C CA . ARG A 1 85 ? 6.179 1.999 -12.246 1.00 96.06 85 ARG A CA 1
ATOM 644 C C . ARG A 1 85 ? 4.845 1.572 -11.647 1.00 96.06 85 ARG A C 1
ATOM 646 O O . ARG A 1 85 ? 4.636 1.684 -10.442 1.00 96.06 85 ARG A O 1
ATOM 653 N N . VAL A 1 86 ? 3.955 1.043 -12.483 1.00 96.81 86 VAL A N 1
ATOM 654 C CA . VAL A 1 86 ? 2.618 0.608 -12.056 1.00 96.81 86 VAL A CA 1
ATOM 655 C C . VAL A 1 86 ? 2.708 -0.520 -11.026 1.00 96.81 86 VAL A C 1
ATOM 657 O O . VAL A 1 86 ? 1.975 -0.515 -10.035 1.00 96.81 86 VAL A O 1
ATOM 660 N N . ASN A 1 87 ? 3.619 -1.475 -11.221 1.00 96.69 87 ASN A N 1
ATOM 661 C CA . ASN A 1 87 ? 3.826 -2.559 -10.266 1.00 96.69 87 ASN A CA 1
ATOM 662 C C . ASN A 1 87 ? 4.383 -2.048 -8.935 1.00 96.69 87 ASN A C 1
ATOM 664 O O . ASN A 1 87 ? 3.901 -2.479 -7.890 1.00 96.69 87 ASN A O 1
ATOM 668 N N . GLN A 1 88 ? 5.334 -1.111 -8.945 1.00 95.75 88 GLN A N 1
ATOM 669 C CA . GLN A 1 88 ? 5.858 -0.516 -7.715 1.00 95.75 88 GLN A CA 1
ATOM 670 C C . GLN A 1 88 ? 4.761 0.228 -6.941 1.00 95.75 88 GLN A C 1
ATOM 672 O O . GLN A 1 88 ? 4.604 0.010 -5.740 1.00 95.75 88 GLN A O 1
ATOM 677 N N . GLU A 1 89 ? 3.956 1.053 -7.616 1.00 96.00 89 GLU A N 1
ATOM 678 C CA . GLU A 1 89 ? 2.818 1.749 -7.000 1.00 96.00 89 GLU A CA 1
ATOM 679 C C . GLU A 1 89 ? 1.813 0.760 -6.388 1.00 96.00 89 GLU A C 1
ATOM 681 O O . GLU A 1 89 ? 1.336 0.957 -5.266 1.00 96.00 89 GLU A O 1
ATOM 686 N N . ARG A 1 90 ? 1.518 -0.338 -7.098 1.00 96.81 90 ARG A N 1
ATOM 687 C CA . ARG A 1 90 ? 0.638 -1.402 -6.601 1.00 96.81 90 ARG A CA 1
ATOM 688 C C . ARG A 1 90 ? 1.219 -2.077 -5.359 1.00 96.81 90 ARG A C 1
ATOM 690 O O . ARG A 1 90 ? 0.478 -2.249 -4.393 1.00 96.81 90 ARG A O 1
ATOM 697 N N . LEU A 1 91 ? 2.506 -2.427 -5.366 1.00 96.44 91 LEU A N 1
ATOM 698 C CA . LEU A 1 91 ? 3.180 -3.053 -4.224 1.00 96.44 91 LEU A CA 1
ATOM 699 C C . LEU A 1 91 ? 3.166 -2.135 -3.000 1.00 96.44 91 LEU A C 1
ATOM 701 O O . LEU A 1 91 ? 2.759 -2.566 -1.927 1.00 96.44 91 LEU A O 1
ATOM 705 N N . LEU A 1 92 ? 3.505 -0.853 -3.169 1.00 96.38 92 LEU A N 1
ATOM 706 C CA . LEU A 1 92 ? 3.465 0.128 -2.081 1.00 96.38 92 LEU A CA 1
ATOM 707 C C . LEU A 1 92 ? 2.051 0.293 -1.511 1.00 96.38 92 LEU A C 1
ATOM 709 O O . LEU A 1 92 ? 1.871 0.393 -0.297 1.00 96.38 92 LEU A O 1
ATOM 713 N N . LYS A 1 93 ? 1.026 0.306 -2.370 1.00 95.50 93 LYS A N 1
ATOM 714 C CA . LYS A 1 93 ? -0.372 0.370 -1.928 1.00 95.50 93 LYS A CA 1
ATOM 715 C C . LYS A 1 93 ? -0.784 -0.887 -1.158 1.00 95.50 93 LYS A C 1
ATOM 717 O O . LYS A 1 93 ? -1.458 -0.770 -0.137 1.00 95.50 93 LYS A O 1
ATOM 722 N N . GLN A 1 94 ? -0.384 -2.066 -1.630 1.00 94.00 94 GLN A N 1
ATOM 723 C CA . GLN A 1 94 ? -0.650 -3.332 -0.945 1.00 94.00 94 GLN A CA 1
ATOM 724 C C . GLN A 1 94 ? 0.054 -3.401 0.409 1.00 94.00 94 GLN A C 1
ATOM 726 O O . GLN A 1 94 ? -0.577 -3.781 1.388 1.00 94.00 94 GLN A O 1
ATOM 731 N N . GLU A 1 95 ? 1.315 -2.978 0.490 1.00 95.19 95 GLU A N 1
ATOM 732 C CA . GLU A 1 95 ? 2.071 -2.952 1.743 1.00 95.19 95 GLU A CA 1
ATOM 733 C C . GLU A 1 95 ? 1.421 -2.021 2.775 1.00 95.19 95 GLU A C 1
ATOM 735 O O . GLU A 1 95 ? 1.279 -2.388 3.940 1.00 95.19 95 GLU A O 1
ATOM 740 N N . ARG A 1 96 ? 0.967 -0.833 2.349 1.00 92.12 96 ARG A N 1
ATOM 741 C CA . ARG A 1 96 ? 0.234 0.099 3.222 1.00 92.12 96 ARG A CA 1
ATOM 742 C C . ARG A 1 96 ? -1.060 -0.511 3.751 1.00 92.12 96 ARG A C 1
ATOM 744 O O . ARG A 1 96 ? -1.292 -0.454 4.953 1.00 92.12 96 ARG A O 1
ATOM 751 N N . LEU A 1 97 ? -1.864 -1.116 2.875 1.00 89.62 97 LEU A N 1
ATOM 752 C CA . LEU A 1 97 ? -3.112 -1.772 3.272 1.00 89.62 97 LEU A CA 1
ATOM 753 C C . LEU A 1 97 ? -2.849 -2.939 4.232 1.00 89.62 97 LEU A C 1
ATOM 755 O O . LEU A 1 97 ? -3.561 -3.100 5.217 1.00 89.62 97 LEU A O 1
ATOM 759 N N . HIS A 1 98 ? -1.812 -3.735 3.970 1.00 89.12 98 HIS A N 1
ATOM 760 C CA . HIS A 1 98 ? -1.448 -4.854 4.832 1.00 89.12 98 HIS A CA 1
ATOM 761 C C . HIS A 1 98 ? -1.017 -4.375 6.224 1.00 89.12 98 HIS A C 1
ATOM 763 O O . HIS A 1 98 ? -1.507 -4.894 7.222 1.00 89.12 98 HIS A O 1
ATOM 769 N N . LYS A 1 99 ? -0.189 -3.324 6.302 1.00 90.06 99 LYS A N 1
ATOM 770 C CA . LYS A 1 99 ? 0.184 -2.681 7.574 1.00 90.06 99 LYS A CA 1
ATOM 771 C C . LYS A 1 99 ? -1.029 -2.136 8.325 1.00 90.06 99 LYS A C 1
ATOM 773 O O . LYS A 1 99 ? -1.124 -2.302 9.536 1.00 90.06 99 LYS A O 1
ATOM 778 N N . GLU A 1 100 ? -1.964 -1.501 7.624 1.00 87.56 100 GLU A N 1
ATOM 779 C CA . GLU A 1 100 ? -3.197 -0.988 8.227 1.00 87.56 100 GLU A CA 1
ATOM 780 C C . GLU A 1 100 ? -4.045 -2.120 8.830 1.00 87.56 100 GLU A C 1
ATOM 782 O O . GLU A 1 100 ? -4.493 -2.022 9.976 1.00 87.56 100 GLU A O 1
ATOM 787 N N . LEU A 1 101 ? -4.212 -3.228 8.104 1.00 86.31 101 LEU A N 1
ATOM 788 C CA . LEU A 1 101 ? -4.912 -4.415 8.598 1.00 86.31 101 LEU A CA 1
ATOM 789 C C . LEU A 1 101 ? -4.182 -5.058 9.785 1.00 86.31 101 LEU A C 1
ATOM 791 O O . LEU A 1 101 ? -4.835 -5.422 10.760 1.00 86.31 101 LEU A O 1
ATOM 795 N N . GLU A 1 102 ? -2.850 -5.141 9.753 1.00 87.00 102 GLU A N 1
ATOM 796 C CA . GLU A 1 102 ? -2.048 -5.677 10.860 1.00 87.00 102 GLU A CA 1
ATOM 797 C C . GLU A 1 102 ? -2.238 -4.859 12.146 1.00 87.00 102 GLU A C 1
ATOM 799 O O . GLU A 1 102 ? -2.474 -5.425 13.215 1.00 87.00 102 GLU A O 1
ATOM 804 N N . ILE A 1 103 ? -2.190 -3.526 12.049 1.00 88.06 103 ILE A N 1
ATOM 805 C CA . ILE A 1 103 ? -2.438 -2.626 13.186 1.00 88.06 103 ILE A CA 1
ATOM 806 C C . ILE A 1 103 ? -3.849 -2.844 13.734 1.00 88.06 103 ILE A C 1
ATOM 808 O O . ILE A 1 103 ? -4.036 -2.984 14.940 1.00 88.06 103 ILE A O 1
ATOM 812 N N . SER A 1 104 ? -4.836 -2.920 12.844 1.00 85.06 104 SER A N 1
ATOM 813 C CA . SER A 1 104 ? -6.239 -3.126 13.215 1.00 85.06 104 SER A CA 1
ATOM 814 C C . SER A 1 104 ? -6.441 -4.439 13.959 1.00 85.06 104 SER A C 1
ATOM 816 O O . SER A 1 104 ? -7.112 -4.469 14.987 1.00 85.06 104 SER A O 1
ATOM 818 N N . ARG A 1 105 ? -5.808 -5.511 13.470 1.00 83.94 105 ARG A N 1
ATOM 819 C CA . ARG A 1 105 ? -5.816 -6.826 14.108 1.00 83.94 105 ARG A CA 1
ATOM 820 C C . ARG A 1 105 ? -5.240 -6.754 15.517 1.00 83.94 105 ARG A C 1
ATOM 822 O O . ARG A 1 105 ? -5.875 -7.245 16.440 1.00 83.94 105 ARG A O 1
ATOM 829 N N . ARG A 1 106 ? -4.082 -6.105 15.697 1.00 85.50 106 ARG A N 1
ATOM 830 C CA . ARG A 1 106 ? -3.462 -5.945 17.024 1.00 85.50 106 ARG A CA 1
ATOM 831 C C . ARG A 1 106 ? -4.373 -5.197 17.994 1.00 85.50 106 ARG A C 1
ATOM 833 O O . ARG A 1 106 ? -4.536 -5.649 19.119 1.00 85.50 106 ARG A O 1
ATOM 840 N N . ILE A 1 107 ? -4.997 -4.101 17.554 1.00 85.00 107 ILE A N 1
ATOM 841 C CA . ILE A 1 107 ? -5.949 -3.347 18.384 1.00 85.00 107 ILE A CA 1
ATOM 842 C C . ILE A 1 107 ? -7.114 -4.254 18.797 1.00 85.00 107 ILE A C 1
ATOM 844 O O . ILE A 1 107 ? -7.412 -4.354 19.981 1.00 85.00 107 ILE A O 1
ATOM 848 N N . GLN A 1 108 ? -7.745 -4.954 17.849 1.00 79.50 108 GLN A N 1
ATOM 849 C CA . GLN A 1 108 ? -8.853 -5.862 18.160 1.00 79.50 108 GLN A CA 1
ATOM 850 C C . GLN A 1 108 ? -8.437 -6.989 19.117 1.00 79.50 108 GLN A C 1
ATOM 852 O O . GLN A 1 108 ? -9.156 -7.258 20.074 1.00 79.50 108 GLN A O 1
ATOM 857 N N . GLU A 1 109 ? -7.271 -7.609 18.917 1.00 82.25 109 GLU A N 1
ATOM 858 C CA . GLU A 1 109 ? -6.744 -8.654 19.808 1.00 82.25 109 GLU A CA 1
ATOM 859 C C . GLU A 1 109 ? -6.472 -8.140 21.228 1.00 82.25 109 GLU A C 1
ATOM 861 O O . GLU A 1 109 ? -6.691 -8.864 22.197 1.00 82.25 109 GLU A O 1
ATOM 866 N N . GLU A 1 110 ? -6.009 -6.897 21.378 1.00 84.62 110 GLU A N 1
ATOM 867 C CA . GLU A 1 110 ? -5.794 -6.283 22.692 1.00 84.62 110 GLU A CA 1
ATOM 868 C C . GLU A 1 110 ? -7.093 -5.937 23.421 1.00 84.62 110 GLU A C 1
ATOM 870 O O . GLU A 1 110 ? -7.104 -5.911 24.653 1.00 84.62 110 GLU A O 1
ATOM 875 N N . LE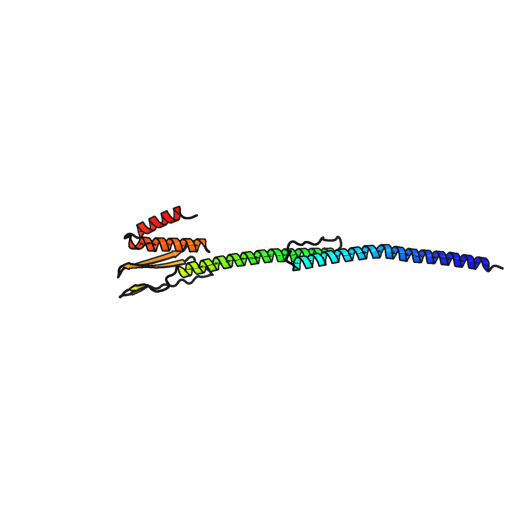U A 1 111 ? -8.176 -5.703 22.680 1.00 81.56 111 LEU A N 1
ATOM 876 C CA . LEU A 1 111 ? -9.500 -5.442 23.240 1.00 81.56 111 LEU A CA 1
ATOM 877 C C . LEU A 1 111 ? -10.221 -6.719 23.684 1.00 81.56 111 LEU A C 1
ATOM 879 O O . LEU A 1 111 ? -11.129 -6.647 24.511 1.00 81.56 111 LEU A O 1
ATOM 883 N N . LEU A 1 112 ? -9.845 -7.883 23.149 1.00 85.56 112 LEU A N 1
ATOM 884 C CA . LEU A 1 112 ? -10.456 -9.140 23.560 1.00 85.56 112 LEU A CA 1
ATOM 885 C C . LEU A 1 112 ? -10.002 -9.540 24.976 1.00 85.56 112 LEU A C 1
ATOM 887 O O . LEU A 1 112 ? -8.837 -9.357 25.350 1.00 85.56 112 LEU A O 1
ATOM 891 N N . PRO A 1 113 ? -10.897 -10.139 25.776 1.00 85.44 113 PRO A N 1
ATOM 892 C CA . PRO A 1 113 ? -10.544 -10.642 27.091 1.00 85.44 113 PRO A CA 1
ATOM 893 C C . PRO A 1 113 ? -9.422 -11.684 27.034 1.00 85.44 113 PRO A C 1
ATOM 895 O O . PRO A 1 113 ? -9.521 -12.691 26.335 1.00 85.44 113 PRO A O 1
ATOM 898 N N . ARG A 1 114 ? -8.355 -11.473 27.813 1.00 83.06 114 ARG A N 1
ATOM 899 C CA . ARG A 1 114 ? -7.207 -12.402 27.871 1.00 83.06 114 ARG A CA 1
ATOM 900 C C . ARG A 1 114 ? -7.356 -13.519 28.897 1.00 83.06 114 ARG A C 1
ATOM 902 O O . ARG A 1 114 ? -6.642 -14.514 28.825 1.00 83.06 114 ARG A O 1
ATOM 909 N N . GLN A 1 115 ? -8.213 -13.325 29.892 1.00 86.81 115 GLN A N 1
ATOM 910 C CA . GLN A 1 115 ? -8.420 -14.273 30.982 1.00 86.81 115 GLN A CA 1
ATOM 911 C C . GLN A 1 115 ? -9.909 -14.464 31.200 1.00 86.81 115 GLN A C 1
ATOM 913 O O . GLN A 1 115 ? -10.612 -13.451 31.210 1.00 86.81 115 GLN A O 1
ATOM 918 N N . PRO A 1 116 ? -10.387 -15.704 31.379 1.00 88.88 116 PRO A N 1
ATOM 919 C CA . PRO A 1 116 ? -11.790 -15.967 31.658 1.00 88.88 116 PRO A CA 1
ATOM 920 C C . PRO A 1 116 ? -12.229 -15.252 32.935 1.00 88.88 116 PRO A C 1
ATOM 922 O O . PRO A 1 116 ? -11.452 -15.105 33.883 1.00 88.88 116 PRO A O 1
ATOM 925 N N . LEU A 1 117 ? -13.483 -14.818 32.965 1.00 89.50 117 LEU A N 1
ATOM 926 C CA . LEU A 1 117 ? -14.087 -14.290 34.176 1.00 89.50 117 LEU A CA 1
ATOM 927 C C . LEU A 1 117 ? -14.467 -15.455 35.088 1.00 89.50 117 LEU A C 1
ATOM 929 O O . LEU A 1 117 ? -15.173 -16.372 34.671 1.00 89.50 117 LEU A O 1
ATOM 933 N N . ARG A 1 118 ? -13.975 -15.437 36.327 1.00 89.88 118 ARG A N 1
ATOM 934 C CA . ARG A 1 118 ? -14.164 -16.524 37.291 1.00 89.88 118 ARG A CA 1
ATOM 935 C C . ARG A 1 118 ? -15.054 -16.082 38.436 1.00 89.88 118 ARG A C 1
ATOM 937 O O . ARG A 1 118 ? -14.729 -15.130 39.138 1.00 89.88 118 ARG A O 1
ATOM 944 N N . PHE A 1 119 ? -16.117 -16.839 38.647 1.00 88.56 119 PHE A N 1
ATOM 945 C CA . PHE A 1 119 ? -16.994 -16.778 39.805 1.00 88.56 119 PHE A CA 1
ATOM 946 C C . PHE A 1 119 ? -16.816 -18.047 40.650 1.00 88.56 119 PHE A C 1
ATOM 948 O O . PHE A 1 119 ? -16.369 -19.070 40.125 1.00 88.56 119 PHE A O 1
ATOM 955 N N . PRO A 1 120 ? -17.202 -18.046 41.940 1.00 88.56 120 PRO A N 1
ATOM 956 C CA . PRO A 1 120 ? -17.137 -19.247 42.779 1.00 88.56 120 PRO A CA 1
ATOM 957 C C . PRO A 1 120 ? -17.903 -20.453 42.210 1.00 88.56 120 PRO A C 1
ATOM 959 O O . PRO A 1 120 ? -17.577 -21.595 42.521 1.00 88.56 120 PRO A O 1
ATOM 962 N N . PHE A 1 121 ? -18.917 -20.198 41.379 1.00 87.25 121 PHE A N 1
ATOM 963 C CA . PHE A 1 121 ? -19.828 -21.203 40.831 1.00 87.25 121 PHE A CA 1
ATOM 964 C C . PHE A 1 121 ? -19.718 -21.396 39.307 1.00 87.25 121 PHE A C 1
ATOM 966 O O . PHE A 1 121 ? -20.348 -22.312 38.780 1.00 87.25 121 PHE A O 1
ATOM 973 N N . ALA A 1 122 ? -18.959 -20.560 38.584 1.00 89.06 122 ALA A N 1
ATOM 974 C CA . ALA A 1 122 ? -18.880 -20.605 37.120 1.00 89.06 122 ALA A CA 1
ATOM 975 C C . ALA A 1 122 ? -17.604 -19.949 36.563 1.00 89.06 122 ALA A C 1
ATOM 977 O O . ALA A 1 122 ? -17.041 -19.037 37.161 1.00 89.06 122 ALA A O 1
ATOM 978 N N . GLU A 1 123 ? -17.189 -20.369 35.367 1.00 90.75 123 GLU A N 1
ATOM 979 C CA . GLU A 1 123 ? -16.149 -19.706 34.574 1.00 90.75 123 GLU A CA 1
ATOM 980 C C . GLU A 1 123 ? -16.741 -19.278 33.223 1.00 90.75 123 GLU A C 1
ATOM 982 O O . GLU A 1 123 ? -17.377 -20.081 32.540 1.00 90.75 123 GLU A O 1
ATOM 987 N N . VAL A 1 124 ? -16.539 -18.015 32.843 1.00 89.62 124 VAL A N 1
ATOM 988 C CA . VAL A 1 124 ? -16.983 -17.440 31.568 1.00 89.62 124 VAL A CA 1
ATOM 989 C C . VAL A 1 124 ? -15.755 -17.140 30.719 1.00 89.62 124 VAL A C 1
ATOM 991 O O . VAL A 1 124 ? -14.965 -16.250 31.030 1.00 89.62 124 VAL A O 1
ATOM 994 N N . GLY A 1 125 ? -15.593 -17.894 29.638 1.00 91.00 125 GLY A N 1
ATOM 995 C CA . GLY A 1 125 ? -14.551 -17.686 28.639 1.00 91.00 125 GLY A CA 1
ATOM 996 C C . GLY A 1 125 ? -15.149 -17.429 27.262 1.00 91.00 125 GLY A C 1
ATOM 997 O O . GLY A 1 125 ? -16.314 -17.728 27.008 1.00 91.00 125 GLY A O 1
ATOM 998 N N . GLY A 1 126 ? -14.333 -16.899 26.357 1.00 87.94 126 GLY A N 1
ATOM 999 C CA . GLY A 1 126 ? -14.712 -16.713 24.962 1.00 87.94 126 GLY A CA 1
ATOM 1000 C C . GLY A 1 126 ? -13.502 -16.795 24.043 1.00 87.94 126 GLY A C 1
ATOM 1001 O O . GLY A 1 126 ? -12.361 -16.620 24.472 1.00 87.94 126 GLY A O 1
ATOM 1002 N N . VAL A 1 127 ? -13.760 -17.074 22.770 1.00 85.94 127 VAL A N 1
ATOM 1003 C CA . VAL A 1 127 ? -12.754 -17.087 21.709 1.00 85.94 127 VAL A CA 1
ATOM 1004 C C . VAL A 1 127 ? -13.360 -16.459 20.460 1.00 85.94 127 VAL A C 1
ATOM 1006 O O . VAL A 1 127 ? -14.516 -16.721 20.135 1.00 85.94 127 VAL A O 1
ATOM 1009 N N . SER A 1 128 ? -12.583 -15.632 19.764 1.00 83.31 128 SER A N 1
ATOM 1010 C CA . SER A 1 128 ? -12.945 -15.090 18.453 1.00 83.31 128 SER A CA 1
ATOM 1011 C C . SER A 1 128 ? -11.971 -15.647 17.423 1.00 83.31 128 SER A C 1
ATOM 1013 O O . SER A 1 128 ? -10.755 -15.550 17.599 1.00 83.31 128 SER A O 1
ATOM 1015 N N . ILE A 1 129 ? -12.500 -16.283 16.377 1.00 81.62 129 ILE A N 1
ATOM 1016 C CA . ILE A 1 129 ? -11.714 -16.885 15.296 1.00 81.62 129 ILE A CA 1
ATOM 1017 C C . ILE A 1 129 ? -12.054 -16.124 14.011 1.00 81.62 129 ILE A C 1
ATOM 1019 O O . ILE A 1 129 ? -13.098 -16.384 13.408 1.00 81.62 129 ILE A O 1
ATOM 1023 N N . PRO A 1 130 ? -11.214 -15.169 13.578 1.00 76.38 130 PRO A N 1
ATOM 1024 C CA . PRO A 1 130 ? -11.505 -14.378 12.393 1.00 76.38 130 PRO A CA 1
ATOM 1025 C C . PRO A 1 130 ? -11.362 -15.224 11.118 1.00 76.38 130 PRO A C 1
ATOM 1027 O O . PRO A 1 130 ? -10.437 -16.021 10.975 1.00 76.38 130 PRO A O 1
ATOM 1030 N N . ALA A 1 131 ? -12.254 -15.014 10.146 1.00 75.31 131 ALA A N 1
ATOM 1031 C CA . ALA A 1 131 ? -12.208 -15.710 8.853 1.00 75.31 131 ALA A CA 1
ATOM 1032 C C . ALA A 1 131 ? -11.098 -15.195 7.907 1.00 75.31 131 ALA A C 1
ATOM 1034 O O . ALA A 1 131 ? -10.787 -15.834 6.901 1.00 75.31 131 ALA A O 1
ATOM 1035 N N . ARG A 1 132 ? -10.541 -14.007 8.181 1.00 73.94 132 ARG A N 1
ATOM 1036 C CA . ARG A 1 132 ? -9.454 -13.346 7.430 1.00 73.94 132 ARG A CA 1
ATOM 1037 C C . ARG A 1 132 ? -8.509 -12.636 8.413 1.00 73.94 132 ARG A C 1
ATOM 1039 O O . ARG A 1 132 ? -8.490 -12.969 9.589 1.00 73.94 132 ARG A O 1
ATOM 1046 N N . GLU A 1 133 ? -7.738 -11.652 7.945 1.00 69.25 133 GLU A N 1
ATOM 1047 C CA . GLU A 1 133 ? -6.772 -10.895 8.760 1.00 69.25 133 GLU A CA 1
ATOM 1048 C C . GLU A 1 133 ? -7.421 -10.106 9.913 1.00 69.25 133 GLU A C 1
ATOM 1050 O O . GLU A 1 133 ? -6.775 -9.909 10.938 1.00 69.25 133 GLU A O 1
ATOM 1055 N N . VAL A 1 134 ? -8.679 -9.669 9.762 1.00 71.75 134 VAL A N 1
ATOM 1056 C CA . VAL A 1 134 ? -9.421 -8.861 10.750 1.00 71.75 134 VAL A CA 1
ATOM 1057 C C . VAL A 1 134 ? -10.897 -9.288 10.759 1.00 71.75 134 VAL A C 1
ATOM 1059 O O . VAL A 1 134 ? -11.468 -9.523 9.687 1.00 71.75 134 VAL A O 1
ATOM 1062 N N . GLY A 1 135 ? -11.499 -9.405 11.948 1.00 69.56 135 GLY A N 1
ATOM 1063 C CA . GLY A 1 135 ? -12.917 -9.731 12.147 1.00 69.56 135 GLY A CA 1
ATOM 1064 C C . GLY A 1 135 ? -13.778 -8.487 12.406 1.00 69.56 135 GLY A C 1
ATOM 1065 O O . GLY A 1 135 ? -13.266 -7.455 12.837 1.00 69.56 135 GLY A O 1
ATOM 1066 N N . GLY A 1 136 ? -15.076 -8.575 12.106 1.00 72.50 136 GLY A N 1
ATOM 1067 C CA . GLY A 1 136 ? -16.084 -7.609 12.574 1.00 72.50 136 GLY A CA 1
ATOM 1068 C C . GLY A 1 136 ? -16.607 -7.955 13.971 1.00 72.50 136 GLY A C 1
ATOM 1069 O O . GLY A 1 136 ? -17.003 -7.067 14.721 1.00 72.50 136 GLY A O 1
ATOM 1070 N N . ASP A 1 137 ? -16.504 -9.232 14.344 1.00 83.19 137 ASP A N 1
ATOM 1071 C CA . ASP A 1 137 ? -17.018 -9.755 15.601 1.00 83.19 137 ASP A CA 1
ATOM 1072 C C . ASP A 1 137 ? -16.048 -9.499 16.756 1.00 83.19 137 ASP A C 1
ATOM 1074 O O . ASP A 1 137 ? -14.859 -9.836 16.700 1.00 83.19 137 ASP A O 1
ATOM 1078 N N . PHE A 1 138 ? -16.576 -8.974 17.852 1.00 84.94 138 PHE A N 1
ATOM 1079 C CA . PHE A 1 138 ? -15.858 -8.819 19.105 1.00 84.94 138 PHE A CA 1
ATOM 1080 C C . PHE A 1 138 ? -16.754 -9.215 20.271 1.00 84.94 138 PHE A C 1
ATOM 1082 O O . PHE A 1 138 ? -17.983 -9.160 20.202 1.00 84.94 138 PHE A O 1
ATOM 1089 N N . PHE A 1 139 ? -16.122 -9.610 21.369 1.00 89.19 139 PHE A N 1
ATOM 1090 C CA . PHE A 1 139 ? -16.824 -9.891 22.606 1.00 89.19 139 PHE A CA 1
ATOM 1091 C C . PHE A 1 139 ? -16.029 -9.366 23.794 1.00 89.19 139 PHE A C 1
ATOM 1093 O O . PHE A 1 139 ? -14.812 -9.192 23.717 1.00 89.19 139 PHE A O 1
ATOM 1100 N N . ASN A 1 140 ? -16.721 -9.114 24.898 1.00 89.75 140 ASN A N 1
ATOM 1101 C CA . ASN A 1 140 ? -16.102 -8.819 26.181 1.00 89.75 140 ASN A CA 1
ATOM 1102 C C . ASN A 1 140 ? -17.006 -9.320 27.316 1.00 89.75 140 ASN A C 1
ATOM 1104 O O . ASN A 1 140 ? -18.188 -9.585 27.103 1.00 89.75 140 ASN A O 1
ATOM 1108 N N . TYR A 1 141 ? -16.463 -9.457 28.517 1.00 90.50 141 TYR A N 1
ATOM 1109 C CA . TYR A 1 141 ? -17.228 -9.780 29.712 1.00 90.50 141 TYR A CA 1
ATOM 1110 C C . TYR A 1 141 ? -16.791 -8.905 30.885 1.00 90.50 141 TYR A C 1
ATOM 1112 O O . TYR A 1 141 ? -15.607 -8.631 31.082 1.00 90.50 141 TYR A O 1
ATOM 1120 N N . PHE A 1 142 ? -17.764 -8.471 31.678 1.00 87.31 142 PHE A N 1
ATOM 1121 C CA . PHE A 1 142 ? -17.573 -7.567 32.806 1.00 87.31 142 PHE A CA 1
ATOM 1122 C C . PHE A 1 142 ? -18.219 -8.171 34.052 1.00 87.31 142 PHE A C 1
ATOM 1124 O O . PHE A 1 142 ? -19.375 -8.588 34.001 1.00 87.31 142 PHE A O 1
ATOM 1131 N N . ALA A 1 143 ? -17.499 -8.198 35.175 1.00 87.56 143 ALA A N 1
ATOM 1132 C CA . ALA A 1 143 ? -18.119 -8.465 36.472 1.00 87.56 143 ALA A CA 1
ATOM 1133 C C . ALA A 1 143 ? -18.859 -7.210 36.938 1.00 87.56 143 ALA A C 1
ATOM 1135 O O . ALA A 1 143 ? -18.242 -6.152 37.074 1.00 87.56 143 ALA A O 1
ATOM 1136 N N . LEU A 1 144 ? -20.164 -7.338 37.172 1.00 84.38 144 LEU A N 1
ATOM 1137 C CA . LEU A 1 144 ? -20.987 -6.278 37.755 1.00 84.38 144 LEU A CA 1
ATOM 1138 C C . LEU A 1 144 ? -21.045 -6.428 39.279 1.00 84.38 144 LEU A C 1
ATOM 1140 O O . LEU A 1 144 ? -20.865 -5.453 40.009 1.00 84.38 144 LEU A O 1
ATOM 1144 N N . ARG A 1 145 ? -21.255 -7.663 39.754 1.00 82.00 145 ARG A N 1
ATOM 1145 C CA . ARG A 1 145 ? -21.330 -8.058 41.173 1.00 82.00 145 ARG A CA 1
ATOM 1146 C C . ARG A 1 145 ? -20.666 -9.425 41.384 1.00 82.00 145 ARG A C 1
ATOM 1148 O O . ARG A 1 145 ? -20.154 -10.010 40.433 1.00 82.00 145 ARG A O 1
ATOM 1155 N N . GLU A 1 146 ? -20.657 -9.933 42.619 1.00 79.88 146 GLU A N 1
ATOM 1156 C CA . GLU A 1 146 ? -20.069 -11.247 42.952 1.00 79.88 146 GLU A CA 1
ATOM 1157 C C . GLU A 1 146 ? -20.745 -12.432 42.239 1.00 79.88 146 GLU A C 1
ATOM 1159 O O . GLU A 1 146 ? -20.140 -13.495 42.118 1.00 79.88 146 GLU A O 1
ATOM 1164 N N . ASP A 1 147 ? -21.972 -12.257 41.756 1.00 84.31 147 ASP A N 1
ATOM 1165 C CA . ASP A 1 147 ? -22.791 -13.279 41.106 1.00 84.31 147 ASP A CA 1
ATOM 1166 C C . ASP A 1 147 ? -23.378 -12.835 39.755 1.00 84.31 147 ASP A C 1
ATOM 1168 O O . ASP A 1 147 ? -24.132 -13.582 39.130 1.00 84.31 147 ASP A O 1
ATOM 1172 N N . GLU A 1 148 ? -23.000 -11.648 39.268 1.00 86.50 148 GLU A N 1
ATOM 1173 C CA . GLU A 1 148 ? -23.579 -11.035 38.073 1.00 86.50 148 GLU A CA 1
ATOM 1174 C C . GLU A 1 148 ? -22.501 -10.636 37.058 1.00 86.50 148 GLU A C 1
ATOM 1176 O O . GLU A 1 148 ? -21.557 -9.895 37.364 1.00 86.50 148 GLU A O 1
ATOM 1181 N N . ALA A 1 149 ? -22.669 -11.104 35.819 1.00 87.69 149 ALA A N 1
ATOM 1182 C CA . ALA A 1 149 ? -21.785 -10.813 34.698 1.00 87.69 149 ALA A CA 1
ATOM 1183 C C . ALA A 1 149 ? -22.558 -10.184 33.537 1.00 87.69 149 ALA A C 1
ATOM 1185 O O . ALA A 1 149 ? -23.608 -10.687 33.140 1.00 87.69 149 ALA A O 1
ATOM 1186 N N . ALA A 1 150 ? -21.985 -9.149 32.929 1.00 88.19 150 ALA A N 1
ATOM 1187 C CA . ALA A 1 150 ? -22.419 -8.658 31.629 1.00 88.19 150 ALA A CA 1
ATOM 1188 C C . ALA A 1 150 ? -21.541 -9.266 30.536 1.00 88.19 150 ALA A C 1
ATOM 1190 O O . ALA A 1 150 ? -20.314 -9.186 30.610 1.00 88.19 150 ALA A O 1
ATOM 1191 N N . VAL A 1 151 ? -22.165 -9.835 29.506 1.00 89.50 151 VAL A N 1
ATOM 1192 C CA . VAL A 1 151 ? -21.478 -10.325 28.308 1.00 89.50 151 VAL A CA 1
ATOM 1193 C C . VAL A 1 151 ? -21.853 -9.428 27.140 1.00 89.50 151 VAL A C 1
ATOM 1195 O O . VAL A 1 151 ? -23.027 -9.209 26.857 1.00 89.50 151 VAL A O 1
ATOM 1198 N N . LEU A 1 152 ? -20.837 -8.913 26.463 1.00 88.50 152 LEU A N 1
ATOM 1199 C CA . LEU A 1 152 ? -20.958 -8.123 25.253 1.00 88.50 152 LEU A CA 1
ATOM 1200 C C . LEU A 1 152 ? -20.553 -8.990 24.071 1.00 88.50 152 LEU A C 1
ATOM 1202 O O . LEU A 1 152 ? -19.471 -9.570 24.085 1.00 88.50 152 LEU A O 1
ATOM 1206 N N . VAL A 1 153 ? -21.390 -9.022 23.042 1.00 89.88 153 VAL A N 1
ATOM 1207 C CA . VAL A 1 153 ? -21.056 -9.556 21.722 1.00 89.88 153 VAL A CA 1
ATOM 1208 C C . VAL A 1 153 ? -21.552 -8.544 20.703 1.00 89.88 153 VAL A C 1
ATOM 1210 O O . VAL A 1 153 ? -22.684 -8.075 20.811 1.00 89.88 153 VAL A O 1
ATOM 1213 N N . GLY A 1 154 ? -20.715 -8.184 19.740 1.00 86.38 154 GLY A N 1
ATOM 1214 C CA . GLY A 1 154 ? -21.087 -7.247 18.689 1.00 86.38 154 GLY A CA 1
ATOM 1215 C C . GLY A 1 154 ? -20.369 -7.551 17.385 1.00 86.38 154 GLY A C 1
ATOM 1216 O O . GLY A 1 154 ? -19.276 -8.109 17.398 1.00 86.38 154 GLY A O 1
ATOM 1217 N N . ASP A 1 155 ? -20.993 -7.154 16.279 1.00 86.62 155 ASP A N 1
ATOM 1218 C CA . ASP A 1 155 ? -20.411 -7.157 14.937 1.00 86.62 155 ASP A CA 1
ATOM 1219 C C . ASP A 1 155 ? -20.370 -5.712 14.429 1.00 86.62 155 ASP A C 1
ATOM 1221 O O . ASP A 1 155 ? -21.390 -5.015 14.412 1.00 86.62 155 ASP A O 1
ATOM 1225 N N . VAL A 1 156 ? -19.185 -5.231 14.057 1.00 80.50 156 VAL A N 1
ATOM 1226 C CA . VAL A 1 156 ? -19.017 -3.896 13.479 1.00 80.50 156 VAL A CA 1
ATOM 1227 C C . VAL A 1 156 ? -18.962 -3.987 11.964 1.00 80.50 156 VAL A C 1
ATOM 1229 O O . VAL A 1 156 ? -18.059 -4.581 11.374 1.00 80.50 156 VAL A O 1
ATOM 1232 N N . SER A 1 157 ? -19.875 -3.260 11.323 1.00 77.19 157 SER A N 1
ATOM 1233 C CA . SER A 1 157 ? -19.839 -3.031 9.882 1.00 77.19 157 SER A CA 1
ATOM 1234 C C . SER A 1 157 ? -18.605 -2.213 9.496 1.00 77.19 157 SER A C 1
ATOM 1236 O O . SER A 1 157 ? -18.508 -1.024 9.786 1.00 77.19 157 SER A O 1
ATOM 1238 N N . GLY A 1 158 ? -17.651 -2.850 8.819 1.00 75.12 158 GLY A N 1
ATOM 1239 C CA . GLY A 1 158 ? -16.413 -2.213 8.377 1.00 75.12 158 GLY A CA 1
ATOM 1240 C C . GLY A 1 158 ? -15.201 -3.106 8.603 1.00 75.12 158 GLY A C 1
ATOM 1241 O O . GLY A 1 158 ? -15.322 -4.247 9.040 1.00 75.12 158 GLY A O 1
ATOM 1242 N N . LYS A 1 159 ? -14.017 -2.612 8.236 1.00 72.44 159 LYS A N 1
ATOM 1243 C CA . LYS A 1 159 ? -12.730 -3.301 8.427 1.00 72.44 159 LYS A CA 1
ATOM 1244 C C . LYS A 1 159 ? -11.636 -2.268 8.650 1.00 72.44 159 LYS A C 1
ATOM 1246 O O . LYS A 1 159 ? -11.805 -1.102 8.300 1.00 72.44 159 LYS A O 1
ATOM 1251 N N . GLY A 1 160 ? -10.499 -2.719 9.161 1.00 78.94 160 GLY A N 1
ATOM 1252 C CA . GLY A 1 160 ? -9.341 -1.85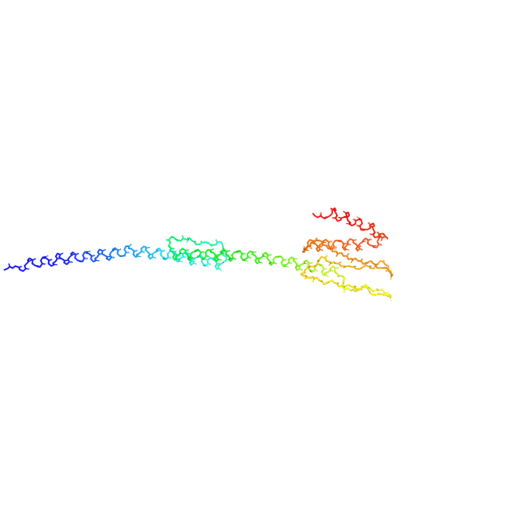5 9.342 1.00 78.94 160 GLY A CA 1
ATOM 1253 C C . GLY A 1 160 ? -9.444 -0.976 10.590 1.00 78.94 160 GLY A C 1
ATOM 1254 O O . GLY A 1 160 ? -10.193 -1.273 11.526 1.00 78.94 160 GLY A O 1
ATOM 1255 N N . VAL A 1 161 ? -8.657 0.101 10.602 1.00 82.88 161 VAL A N 1
ATOM 1256 C CA . VAL A 1 161 ? -8.394 0.892 11.812 1.00 82.88 161 VAL A CA 1
ATOM 1257 C C . VAL A 1 161 ? -9.648 1.606 12.326 1.00 82.88 161 VAL A C 1
ATOM 1259 O O . VAL A 1 161 ? -9.887 1.540 13.532 1.00 82.88 161 VAL A O 1
ATOM 1262 N N . PRO A 1 162 ? -10.499 2.226 11.478 1.00 83.12 162 PRO A N 1
ATOM 1263 C CA . PRO A 1 162 ? -11.699 2.913 11.960 1.00 83.12 162 PRO A CA 1
ATOM 1264 C C . PRO A 1 162 ? -12.658 1.990 12.722 1.00 83.12 162 PRO A C 1
ATOM 1266 O O . PRO A 1 162 ? -13.148 2.356 13.787 1.00 83.12 162 PRO A O 1
ATOM 1269 N N . ALA A 1 163 ? -12.872 0.766 12.223 1.00 82.88 163 ALA A N 1
ATOM 1270 C CA . ALA A 1 163 ? -13.729 -0.217 12.883 1.00 82.88 163 ALA A CA 1
ATOM 1271 C C . ALA A 1 163 ? -13.143 -0.657 14.236 1.00 82.88 163 ALA A C 1
ATOM 1273 O O . ALA A 1 163 ? -13.862 -0.714 15.230 1.00 82.88 163 ALA A O 1
ATOM 1274 N N . ALA A 1 164 ? -11.830 -0.904 14.299 1.00 83.25 164 ALA A N 1
ATOM 1275 C CA . ALA A 1 164 ? -11.151 -1.271 15.542 1.00 83.25 164 ALA A CA 1
ATOM 1276 C C . ALA A 1 164 ? -11.211 -0.151 16.601 1.00 83.25 164 ALA A C 1
ATOM 1278 O O . ALA A 1 164 ? -11.424 -0.424 17.781 1.00 83.25 164 ALA A O 1
ATOM 1279 N N . LEU A 1 165 ? -11.077 1.113 16.187 1.00 85.62 165 LEU A N 1
ATOM 1280 C CA . LEU A 1 165 ? -11.211 2.269 17.080 1.00 85.62 165 LEU A CA 1
ATOM 1281 C C . LEU A 1 165 ? -12.639 2.441 17.605 1.00 85.62 165 LEU A C 1
ATOM 1283 O O . LEU A 1 165 ? -12.822 2.741 18.785 1.00 85.62 165 LEU A O 1
ATOM 1287 N N . LEU A 1 166 ? -13.645 2.210 16.759 1.00 85.44 166 LEU A N 1
ATOM 1288 C CA . LEU A 1 166 ? -15.044 2.231 17.177 1.00 85.44 166 LEU A CA 1
ATOM 1289 C C . LEU A 1 166 ? -15.321 1.164 18.245 1.00 85.44 166 LEU A C 1
ATOM 1291 O O . LEU A 1 166 ? -15.907 1.473 19.282 1.00 85.44 166 LEU A O 1
ATOM 1295 N N . MET A 1 167 ? -14.832 -0.066 18.033 1.00 85.62 167 MET A N 1
ATOM 1296 C CA . MET A 1 167 ? -14.910 -1.143 19.029 1.00 85.62 167 MET A CA 1
ATOM 1297 C C . MET A 1 167 ? -14.238 -0.741 20.346 1.00 85.62 167 MET A C 1
ATOM 1299 O O . MET A 1 167 ? -14.817 -0.941 21.412 1.00 85.62 167 MET A O 1
ATOM 1303 N N . ALA A 1 168 ? -13.037 -0.153 20.281 1.00 86.00 168 ALA A N 1
ATOM 1304 C CA . ALA A 1 168 ? -12.303 0.298 21.463 1.00 86.00 168 ALA A CA 1
ATOM 1305 C C . ALA A 1 168 ? -13.109 1.321 22.273 1.00 86.00 168 ALA A C 1
ATOM 1307 O O . ALA A 1 168 ? -13.224 1.200 23.493 1.00 86.00 168 ALA A O 1
ATOM 1308 N N . ASN A 1 169 ? -13.698 2.305 21.589 1.00 87.38 169 ASN A N 1
ATOM 1309 C CA . ASN A 1 169 ? -14.503 3.346 22.217 1.00 87.38 169 ASN A CA 1
ATOM 1310 C C . ASN A 1 169 ? -15.785 2.777 22.848 1.00 87.38 169 ASN A C 1
ATOM 1312 O O . ASN A 1 169 ? -16.106 3.086 23.998 1.00 87.38 169 ASN A O 1
ATOM 1316 N N . LEU A 1 170 ? -16.482 1.886 22.137 1.00 87.50 170 LEU A N 1
ATOM 1317 C CA . LEU A 1 170 ? -17.684 1.229 22.647 1.00 87.50 170 LEU A CA 1
ATOM 1318 C C . LEU A 1 170 ? -17.376 0.410 23.908 1.00 87.50 170 LEU A C 1
ATOM 1320 O O . LEU A 1 170 ? -18.067 0.546 24.917 1.00 87.50 170 LEU A O 1
ATOM 1324 N N . GLN A 1 171 ? -16.304 -0.386 23.891 1.00 86.81 171 GLN A N 1
ATOM 1325 C CA . GLN A 1 171 ? -15.887 -1.165 25.058 1.00 86.81 171 GLN A CA 1
ATOM 1326 C C . GLN A 1 171 ? -15.445 -0.283 26.230 1.00 86.81 171 GLN A C 1
ATOM 1328 O O . GLN A 1 171 ? -15.788 -0.581 27.374 1.00 86.81 171 GLN A O 1
ATOM 1333 N N . ALA A 1 172 ? -14.709 0.802 25.972 1.00 87.31 172 ALA A N 1
ATOM 1334 C CA . ALA A 1 172 ? -14.289 1.740 27.010 1.00 87.31 172 ALA A CA 1
ATOM 1335 C C . ALA A 1 172 ? -15.500 2.422 27.668 1.00 87.31 172 ALA A C 1
ATOM 1337 O O . ALA A 1 172 ? -15.584 2.485 28.897 1.00 87.31 172 ALA A O 1
ATOM 1338 N N . THR A 1 173 ? -16.465 2.862 26.857 1.00 88.44 173 THR A N 1
ATOM 1339 C CA . THR A 1 173 ? -17.715 3.472 27.329 1.00 88.44 173 THR A CA 1
ATOM 1340 C C . THR A 1 173 ? -18.545 2.483 28.143 1.00 88.44 173 THR A C 1
ATOM 1342 O O . THR A 1 173 ? -18.981 2.810 29.248 1.00 88.44 173 THR A O 1
ATOM 1345 N N . LEU A 1 174 ? -18.712 1.252 27.647 1.00 88.31 174 LEU A N 1
ATOM 1346 C CA . LEU A 1 174 ? -19.417 0.188 28.362 1.00 88.31 174 LEU A CA 1
ATOM 1347 C C . LEU A 1 174 ? -18.747 -0.128 29.697 1.00 88.31 174 LEU A C 1
ATOM 1349 O O . LEU A 1 174 ? -19.421 -0.136 30.720 1.00 88.31 174 LEU A O 1
ATOM 1353 N N . ARG A 1 175 ? -17.420 -0.291 29.726 1.00 86.69 175 ARG A N 1
ATOM 1354 C CA . ARG A 1 175 ? -16.668 -0.544 30.963 1.00 86.69 175 ARG A CA 1
ATOM 1355 C C . ARG A 1 175 ? -16.874 0.551 32.013 1.00 86.69 175 ARG A C 1
ATOM 1357 O O . ARG A 1 175 ? -16.900 0.247 33.201 1.00 86.69 175 ARG A O 1
ATOM 1364 N N . ALA A 1 176 ? -16.996 1.807 31.585 1.00 87.06 176 ALA A N 1
ATOM 1365 C CA . ALA A 1 176 ? -17.196 2.942 32.479 1.00 87.06 176 ALA A CA 1
ATOM 1366 C C . ALA A 1 176 ? -18.647 3.075 32.977 1.00 87.06 176 ALA A C 1
ATOM 1368 O O . ALA A 1 176 ? -18.859 3.485 34.116 1.00 87.06 176 ALA A O 1
ATOM 1369 N N . ARG A 1 177 ? -19.642 2.753 32.137 1.00 87.94 177 ARG A N 1
ATOM 1370 C CA . ARG A 1 177 ? -21.067 2.987 32.437 1.00 87.94 177 ARG A CA 1
ATOM 1371 C C . ARG A 1 177 ? -21.812 1.767 32.974 1.00 87.94 177 ARG A C 1
ATOM 1373 O O . ARG A 1 177 ? -22.751 1.955 33.740 1.00 87.94 177 ARG A O 1
ATOM 1380 N N . LEU A 1 178 ? -21.399 0.549 32.622 1.00 87.19 178 LEU A N 1
ATOM 1381 C CA . LEU A 1 178 ? -22.029 -0.698 33.080 1.00 87.19 178 LEU A CA 1
ATOM 1382 C C . LEU A 1 178 ? -22.171 -0.785 34.611 1.00 87.19 178 LEU A C 1
ATOM 1384 O O . LEU A 1 178 ? -23.252 -1.141 35.062 1.00 87.19 178 LEU A O 1
ATOM 1388 N N . PRO A 1 179 ? -21.169 -0.406 35.434 1.00 82.88 179 PRO A N 1
ATOM 1389 C CA . PRO A 1 179 ? -21.314 -0.457 36.893 1.00 82.88 179 PRO A CA 1
ATOM 1390 C C . PRO A 1 179 ? -22.318 0.554 37.473 1.00 82.88 179 PRO A C 1
ATOM 1392 O O . PRO A 1 179 ? -22.657 0.470 38.650 1.00 82.88 179 PRO A O 1
ATOM 1395 N N . LEU A 1 180 ? -22.738 1.549 36.684 1.00 81.75 180 LEU A N 1
ATOM 1396 C CA . LEU A 1 180 ? -23.569 2.677 37.117 1.00 81.75 180 LEU A CA 1
ATOM 1397 C C . LEU A 1 180 ? -25.024 2.574 36.633 1.00 81.75 180 LEU A C 1
ATOM 1399 O O . LEU A 1 180 ? -25.845 3.413 37.000 1.00 81.75 180 LEU A O 1
ATOM 1403 N N . GLN A 1 181 ? -25.336 1.601 35.778 1.00 75.12 181 GLN A N 1
ATOM 1404 C CA . GLN A 1 181 ? -26.621 1.462 35.094 1.00 75.12 181 GLN A CA 1
ATOM 1405 C C . GLN A 1 181 ? -27.258 0.117 35.452 1.00 75.12 181 GLN A C 1
ATOM 1407 O O . GLN A 1 181 ? -26.652 -0.926 35.241 1.00 75.12 181 GLN A O 1
ATOM 1412 N N . GLU A 1 182 ? -28.496 0.140 35.949 1.00 72.19 182 GLU A N 1
ATOM 1413 C CA . GLU A 1 182 ? -29.275 -1.080 36.232 1.00 72.19 182 GLU A CA 1
ATOM 1414 C C . GLU A 1 182 ? -30.090 -1.554 35.013 1.00 72.19 182 GLU A C 1
ATOM 1416 O O . GLU A 1 182 ? -30.574 -2.682 34.986 1.00 72.19 182 GLU A O 1
ATOM 1421 N N . ASP A 1 183 ? -30.246 -0.702 33.993 1.00 85.75 183 ASP A N 1
ATOM 1422 C CA . ASP A 1 183 ? -31.107 -0.943 32.834 1.00 85.75 183 ASP A CA 1
ATOM 1423 C C . ASP A 1 183 ? -30.291 -0.972 31.532 1.00 85.75 183 ASP A C 1
ATOM 1425 O O . ASP A 1 183 ? -29.892 0.063 30.986 1.00 85.75 183 ASP A O 1
ATOM 1429 N N . LEU A 1 184 ? -30.052 -2.184 31.024 1.00 85.12 184 LEU A N 1
ATOM 1430 C CA . LEU A 1 184 ? -29.299 -2.408 29.789 1.00 85.12 184 LEU A CA 1
ATOM 1431 C C . LEU A 1 184 ? -29.975 -1.793 28.558 1.00 85.12 184 LEU A C 1
ATOM 1433 O O . LEU A 1 184 ? -29.265 -1.375 27.645 1.00 85.12 184 LEU A O 1
ATOM 1437 N N . ALA A 1 185 ? -31.310 -1.704 28.524 1.00 87.69 185 ALA A N 1
ATOM 1438 C CA . ALA A 1 185 ? -32.017 -1.111 27.390 1.00 87.69 185 ALA A CA 1
ATOM 1439 C C . ALA A 1 185 ? -31.728 0.392 27.311 1.00 87.69 185 ALA A C 1
ATOM 1441 O O . ALA A 1 185 ? -31.346 0.901 26.259 1.00 87.69 185 ALA A O 1
ATOM 1442 N N . ARG A 1 186 ? -31.781 1.085 28.455 1.00 87.31 186 ARG A N 1
ATOM 1443 C CA . ARG A 1 186 ? -31.398 2.502 28.528 1.00 87.31 186 ARG A CA 1
ATOM 1444 C C . ARG A 1 186 ? -29.931 2.740 28.198 1.00 87.31 186 ARG A C 1
ATOM 1446 O O . ARG A 1 186 ? -29.614 3.746 27.567 1.00 87.31 186 ARG A O 1
ATOM 1453 N N . LEU A 1 187 ? -29.034 1.849 28.620 1.00 87.56 187 LEU A N 1
ATOM 1454 C CA . LEU A 1 187 ? -27.621 1.949 28.257 1.00 87.56 187 LEU A CA 1
ATOM 1455 C C . LEU A 1 187 ? -27.417 1.781 26.743 1.00 87.56 187 LEU A C 1
ATOM 1457 O O . LEU A 1 187 ? -26.640 2.532 26.159 1.00 87.56 187 LEU A O 1
ATOM 1461 N N . ALA A 1 188 ? -28.124 0.841 26.111 1.00 86.88 188 ALA A N 1
ATOM 1462 C CA . ALA A 1 188 ? -28.073 0.640 24.666 1.00 86.88 188 ALA A CA 1
ATOM 1463 C C . ALA A 1 188 ? -28.585 1.869 23.895 1.00 86.88 188 ALA A C 1
ATOM 1465 O O . ALA A 1 188 ? -27.890 2.333 22.996 1.00 86.88 188 ALA A O 1
ATOM 1466 N N . ASP A 1 189 ? -29.720 2.452 24.296 1.00 88.88 189 ASP A N 1
ATOM 1467 C CA . ASP A 1 189 ? -30.264 3.670 23.671 1.00 88.88 189 ASP A CA 1
ATOM 1468 C C . ASP A 1 189 ? -29.299 4.864 23.793 1.00 88.88 189 ASP A C 1
ATOM 1470 O O . ASP A 1 189 ? -29.106 5.631 22.849 1.00 88.88 189 ASP A O 1
ATOM 1474 N N . GLN A 1 190 ? -28.653 5.021 24.954 1.00 86.62 190 GLN A N 1
ATOM 1475 C CA . GLN A 1 190 ? -27.639 6.061 25.157 1.00 86.62 190 GLN A CA 1
ATOM 1476 C C . GLN A 1 190 ? -26.415 5.846 24.268 1.00 86.62 190 GLN A C 1
ATOM 1478 O O . GLN A 1 190 ? -25.885 6.807 23.716 1.00 86.62 190 GLN A O 1
ATOM 1483 N N . LEU A 1 191 ? -25.960 4.599 24.135 1.00 86.94 191 LEU A N 1
ATOM 1484 C CA . LEU A 1 191 ? -24.840 4.258 23.263 1.00 86.94 191 LEU A CA 1
ATOM 1485 C C . LEU A 1 191 ? -25.178 4.491 21.794 1.00 86.94 191 LEU A C 1
ATOM 1487 O O . LEU A 1 191 ? -24.332 5.013 21.080 1.00 86.94 191 LEU A O 1
ATOM 1491 N N . ASP A 1 192 ? -26.389 4.152 21.353 1.00 88.38 192 ASP A N 1
ATOM 1492 C CA . ASP A 1 192 ? -26.842 4.417 19.986 1.00 88.38 192 ASP A CA 1
ATOM 1493 C C . ASP A 1 192 ? -26.822 5.922 19.683 1.00 88.38 192 ASP A C 1
ATOM 1495 O O . ASP A 1 192 ? -26.263 6.358 18.677 1.00 88.38 192 ASP A O 1
ATOM 1499 N N . HIS A 1 193 ? -27.316 6.743 20.614 1.00 86.88 193 HIS A N 1
ATOM 1500 C CA . HIS A 1 193 ? -27.281 8.198 20.479 1.00 86.88 193 HIS A CA 1
ATOM 1501 C C . HIS A 1 193 ? -25.852 8.775 20.483 1.00 86.88 193 HIS A C 1
ATOM 1503 O O . HIS A 1 193 ? -25.514 9.642 19.667 1.00 86.88 193 HIS A O 1
ATOM 1509 N N . ASP A 1 194 ? -24.989 8.288 21.377 1.00 83.81 194 ASP A N 1
ATOM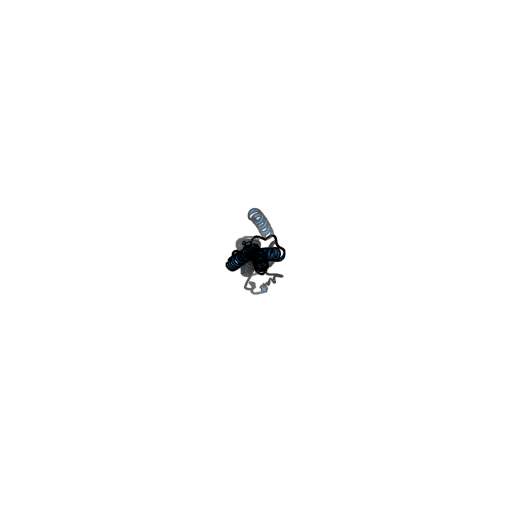 1510 C CA . ASP A 1 194 ? -23.584 8.702 21.458 1.00 83.81 194 ASP A CA 1
ATOM 1511 C C . ASP A 1 194 ? -22.817 8.292 20.188 1.00 83.81 194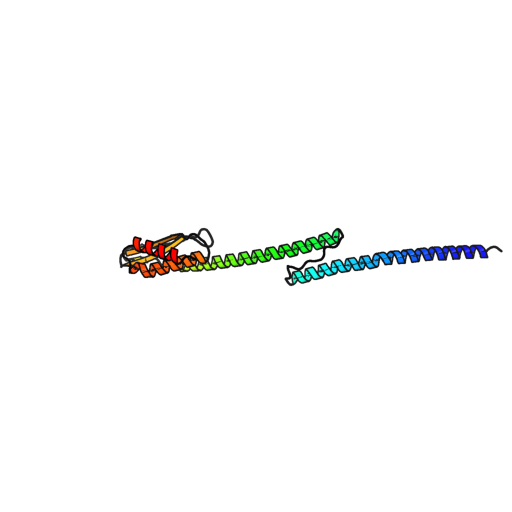 ASP A C 1
ATOM 1513 O O . ASP A 1 194 ? -22.022 9.070 19.659 1.00 83.81 194 ASP A O 1
ATOM 1517 N N . LEU A 1 195 ? -23.087 7.102 19.644 1.00 81.62 195 LEU A N 1
ATOM 1518 C CA . LEU A 1 195 ? -22.513 6.633 18.383 1.00 81.62 195 LEU A CA 1
ATOM 1519 C C . LEU A 1 195 ? -23.015 7.461 17.197 1.00 81.62 195 LEU A C 1
ATOM 1521 O O . LEU A 1 195 ? -22.204 7.870 16.373 1.00 81.62 195 LEU A O 1
ATOM 1525 N N . ALA A 1 196 ? -24.310 7.771 17.129 1.00 81.12 196 ALA A N 1
ATOM 1526 C CA . ALA A 1 196 ? -24.882 8.598 16.066 1.00 81.12 196 ALA A CA 1
ATOM 1527 C C . ALA A 1 196 ? -24.335 10.038 16.065 1.00 81.12 196 ALA A C 1
ATOM 1529 O O . ALA A 1 196 ? -24.239 10.660 15.010 1.00 81.12 196 ALA A O 1
ATOM 1530 N N . SER A 1 197 ? -23.966 10.567 17.235 1.00 76.94 197 SER A N 1
ATOM 1531 C CA . SER A 1 197 ? -23.391 11.913 17.381 1.00 76.94 197 SER A CA 1
ATOM 1532 C C . SER A 1 197 ? -21.863 11.961 17.253 1.00 76.94 197 SER A C 1
ATOM 1534 O O . SER A 1 197 ? -21.319 13.022 16.946 1.00 76.94 197 SER A O 1
ATOM 1536 N N . SER A 1 198 ? -21.175 10.834 17.469 1.00 65.94 198 SER A N 1
ATOM 1537 C CA . SER A 1 198 ? -19.705 10.732 17.463 1.00 65.94 198 SER A CA 1
ATOM 1538 C C . SER A 1 198 ? -19.134 9.999 16.243 1.00 65.94 198 SER A C 1
ATOM 1540 O O . SER A 1 198 ? -17.912 9.960 16.076 1.00 65.94 198 SER A O 1
ATOM 1542 N N . ALA A 1 199 ? -19.981 9.387 15.409 1.00 56.31 199 ALA A N 1
ATOM 1543 C CA . ALA A 1 199 ? -19.568 8.781 14.150 1.00 56.31 199 ALA A CA 1
ATOM 1544 C C . ALA A 1 199 ? -19.139 9.876 13.148 1.00 56.31 199 ALA A C 1
ATOM 1546 O O . ALA A 1 199 ? -19.864 10.861 12.992 1.00 56.31 199 ALA A O 1
ATOM 1547 N N . PRO A 1 200 ? -17.965 9.740 12.502 1.00 51.03 200 PRO A N 1
ATOM 1548 C CA . PRO A 1 200 ? -17.503 10.675 11.477 1.00 51.03 200 PRO A CA 1
ATOM 1549 C C . PRO A 1 200 ? -18.347 10.639 10.196 1.00 51.03 200 PRO A C 1
ATOM 1551 O O . PRO A 1 200 ? -18.909 9.567 9.873 1.00 51.03 200 PRO A O 1
#

Secondary structure (DSSP, 8-state):
--HHHHHHHHHHHHHHHHHHHHHHHHHHHHHHHHHHHHHHHHHHHHHHHHHHHHTT-TT------SSHHHHHHHHHHHHHHHHHHHHHHHHHHHHHHHHHHHHHHHHHHHHS-SS-EEETTEEE------SSSS-SEEEEEEE-SSS-EEEEEEE-SS-SHHHHHHHHHHHHHHHHHGGG-S-HHHHHHHHHHHHHHH--

Radius of gyration: 41.66 Å; chains: 1; bounding box: 87×33×129 Å

pLDDT: mean 86.45, std 8.68, range [51.03, 97.38]